Protein AF-A0A2V2YU74-F1 (afdb_monomer_lite)

Sequence (341 aa):
MMTEMLRVAALVAVVIGFPLLYLRMFQVNIPSMVRRFKTAANENENESEASYGIRFPKILRAFLSGNNRVIRPIIRLEKARDYLEDFDPFYKGFAYEGAGMGFGVKASLWPNKSKRFERYIRALDPNYLYQYYVGLGWWLHTRYGYRDARYNSWLRTLDPRYASIVFDGIGFKAALFDYPDNPHAYLRFAHFPLSYRRVCLQGYGRGLWFSNYFSLSDAITAVEQLPVAYRRDAYSGLGLAVAYSYFDRLPFAFEALDQVPAFDQTAFYQGMAFGWEARQLQNASYWEEMLGRFPEEAASRARRAVELVHEAEKRIAKQTDHDRPYYVRWMDEMRYLLNHQ

InterPro domains:
  IPR012964 Protein of unknown function DUF1702 [PF08012] (54-335)

Radius of gyration: 20.42 Å; chains: 1; bounding box: 63×41×62 Å

Structure (mmCIF, N/CA/C/O backbone):
data_AF-A0A2V2YU74-F1
#
_entry.id   AF-A0A2V2YU74-F1
#
loop_
_atom_site.group_PDB
_atom_site.id
_atom_site.type_symbol
_atom_site.label_atom_id
_atom_site.label_alt_id
_atom_site.label_comp_id
_atom_site.label_asym_id
_atom_site.label_entity_id
_atom_site.label_seq_id
_atom_site.pdbx_PDB_ins_code
_atom_site.Cartn_x
_atom_site.Cartn_y
_atom_site.Cartn_z
_atom_site.occupancy
_atom_site.B_iso_or_equiv
_atom_site.auth_seq_id
_atom_site.auth_comp_id
_atom_site.auth_asym_id
_atom_site.auth_atom_id
_atom_site.pdbx_PDB_model_num
ATOM 1 N N . MET A 1 1 ? 39.077 -4.006 -39.109 1.00 62.38 1 MET A N 1
ATOM 2 C CA . MET A 1 1 ? 38.517 -5.310 -38.687 1.00 62.38 1 MET A CA 1
ATOM 3 C C . MET A 1 1 ? 38.596 -5.535 -37.171 1.00 62.38 1 MET A C 1
ATOM 5 O O . MET A 1 1 ? 37.548 -5.558 -36.543 1.00 62.38 1 MET A O 1
ATOM 9 N N . MET A 1 2 ? 39.780 -5.606 -36.539 1.00 63.03 2 MET A N 1
ATOM 10 C CA . MET A 1 2 ? 39.901 -5.842 -35.079 1.00 63.03 2 MET A CA 1
ATOM 11 C C . MET A 1 2 ? 39.234 -4.750 -34.215 1.00 63.03 2 MET A C 1
ATOM 13 O O . MET A 1 2 ? 38.496 -5.053 -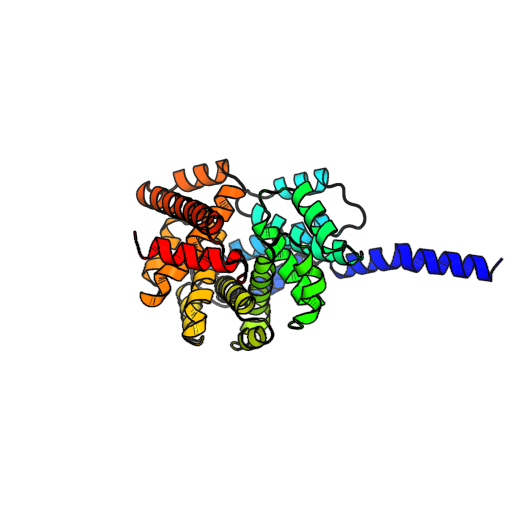33.282 1.00 63.03 2 MET A O 1
ATOM 17 N N . THR A 1 3 ? 39.400 -3.476 -34.580 1.00 72.25 3 THR A N 1
ATOM 18 C CA . THR A 1 3 ? 38.771 -2.323 -33.903 1.00 72.25 3 THR A CA 1
ATOM 19 C C . THR A 1 3 ? 37.246 -2.306 -34.037 1.00 72.25 3 THR A C 1
ATOM 21 O O . THR A 1 3 ? 36.541 -1.785 -33.178 1.00 72.25 3 THR A O 1
ATOM 24 N N . GLU A 1 4 ? 36.724 -2.886 -35.113 1.00 69.62 4 GLU A N 1
ATOM 25 C CA . GLU A 1 4 ? 35.294 -2.933 -35.416 1.00 69.62 4 GLU A CA 1
ATOM 26 C C . GLU A 1 4 ? 34.624 -4.098 -34.682 1.00 69.62 4 GLU A C 1
ATOM 28 O O . GLU A 1 4 ? 33.607 -3.900 -34.025 1.00 69.62 4 GLU A O 1
ATOM 33 N N . MET A 1 5 ? 35.276 -5.267 -34.644 1.00 67.69 5 MET A N 1
ATOM 34 C CA . MET A 1 5 ? 34.899 -6.374 -33.759 1.00 67.69 5 MET A CA 1
ATOM 35 C C . MET A 1 5 ? 34.896 -5.963 -32.284 1.00 67.69 5 MET A C 1
ATOM 37 O O . MET A 1 5 ? 33.963 -6.304 -31.566 1.00 67.69 5 MET A O 1
ATOM 41 N N . LEU A 1 6 ? 35.896 -5.198 -31.830 1.00 70.00 6 LEU A N 1
ATOM 42 C CA . LEU A 1 6 ? 35.948 -4.682 -30.457 1.00 70.00 6 LEU A CA 1
ATOM 43 C C . LEU A 1 6 ? 34.795 -3.715 -30.157 1.00 70.00 6 LEU A C 1
ATOM 45 O O . LEU A 1 6 ? 34.200 -3.789 -29.084 1.00 70.00 6 LEU A O 1
ATOM 49 N N . ARG A 1 7 ? 34.428 -2.844 -31.108 1.00 68.06 7 ARG A N 1
ATOM 50 C CA . ARG A 1 7 ? 33.267 -1.946 -30.975 1.00 68.06 7 ARG A CA 1
ATOM 51 C C . ARG A 1 7 ? 31.948 -2.713 -30.943 1.00 68.06 7 ARG A C 1
ATOM 53 O O . ARG A 1 7 ? 31.101 -2.403 -30.111 1.00 68.06 7 ARG A O 1
ATOM 60 N N . VAL A 1 8 ? 31.783 -3.724 -31.795 1.00 71.19 8 VAL A N 1
ATOM 61 C CA . VAL A 1 8 ? 30.590 -4.585 -31.809 1.00 71.19 8 VAL A CA 1
ATOM 62 C C . VAL A 1 8 ? 30.499 -5.405 -30.521 1.00 71.19 8 VAL A C 1
ATOM 64 O O . VAL A 1 8 ? 29.438 -5.446 -29.907 1.00 71.19 8 VAL A O 1
ATOM 67 N N . ALA A 1 9 ? 31.602 -5.988 -30.050 1.00 63.94 9 ALA A N 1
ATOM 68 C CA . ALA A 1 9 ? 31.647 -6.725 -28.788 1.00 63.94 9 ALA A CA 1
ATOM 69 C C . ALA A 1 9 ? 31.339 -5.823 -27.581 1.00 63.94 9 ALA A C 1
ATOM 71 O O . ALA A 1 9 ? 30.558 -6.209 -26.711 1.00 63.94 9 ALA A O 1
ATOM 72 N N . ALA A 1 10 ? 31.880 -4.600 -27.551 1.00 66.00 10 ALA A N 1
ATOM 73 C CA . ALA A 1 10 ? 31.562 -3.608 -26.525 1.00 66.00 10 ALA A CA 1
ATOM 74 C C . ALA A 1 10 ? 30.084 -3.189 -26.574 1.00 66.00 10 ALA A C 1
ATOM 76 O O . ALA A 1 10 ? 29.425 -3.121 -25.537 1.00 66.00 10 ALA A O 1
ATOM 77 N N . LEU A 1 11 ? 29.531 -2.976 -27.772 1.00 72.81 11 LEU A N 1
ATOM 78 C CA . LEU A 1 11 ? 28.118 -2.652 -27.956 1.00 72.81 11 LEU A CA 1
ATOM 79 C C . LEU A 1 11 ? 27.215 -3.804 -27.494 1.00 72.81 11 LEU A C 1
ATOM 81 O O . LEU A 1 11 ? 26.251 -3.566 -26.776 1.00 72.81 11 LEU A O 1
ATOM 85 N N . VAL A 1 12 ? 27.546 -5.052 -27.828 1.00 68.50 12 VAL A N 1
ATOM 86 C CA . VAL A 1 12 ? 26.825 -6.249 -27.365 1.00 68.50 12 VAL A CA 1
ATOM 87 C C . VAL A 1 12 ? 26.910 -6.388 -25.843 1.00 68.50 12 VAL A C 1
ATOM 89 O O . VAL A 1 12 ? 25.892 -6.627 -25.192 1.00 68.50 12 VAL A O 1
ATOM 92 N N . ALA A 1 13 ? 28.083 -6.178 -25.244 1.00 66.81 13 ALA A N 1
ATOM 93 C CA . ALA A 1 13 ? 28.254 -6.213 -23.792 1.00 66.81 13 ALA A CA 1
ATOM 94 C C . ALA A 1 13 ? 27.416 -5.134 -23.080 1.00 66.81 13 ALA A C 1
ATOM 96 O O . ALA A 1 13 ? 26.828 -5.400 -22.033 1.00 66.81 13 ALA A O 1
ATOM 97 N N . VAL A 1 14 ? 27.290 -3.939 -23.662 1.00 72.81 14 VAL A N 1
ATOM 98 C CA . VAL A 1 14 ? 26.466 -2.852 -23.109 1.00 72.81 14 VAL A CA 1
ATOM 99 C C . VAL A 1 14 ? 24.970 -3.084 -23.350 1.00 72.81 14 VAL A C 1
ATOM 101 O O . VAL A 1 14 ? 24.166 -2.874 -22.449 1.00 72.81 14 VAL A O 1
ATOM 104 N N . VAL A 1 15 ? 24.567 -3.542 -24.534 1.00 75.81 15 VAL A N 1
ATOM 105 C CA . VAL A 1 15 ? 23.147 -3.705 -24.896 1.00 75.81 15 VAL A CA 1
ATOM 106 C C . VAL A 1 15 ? 22.542 -4.973 -24.291 1.00 75.81 15 VAL A C 1
ATOM 108 O O . VAL A 1 15 ? 21.364 -4.978 -23.943 1.00 75.81 15 VAL A O 1
ATOM 111 N N . ILE A 1 16 ? 23.329 -6.040 -24.133 1.00 76.00 16 ILE A N 1
ATOM 112 C CA . ILE A 1 16 ? 22.865 -7.335 -23.612 1.00 76.00 16 ILE A CA 1
ATOM 113 C C . ILE A 1 16 ? 23.425 -7.593 -22.210 1.00 76.00 16 ILE A C 1
ATOM 115 O O . ILE A 1 16 ? 22.665 -7.896 -21.291 1.00 76.00 16 ILE A O 1
ATOM 119 N N . GLY A 1 17 ? 24.735 -7.442 -22.015 1.00 76.50 17 GLY A N 1
ATOM 120 C CA . GLY A 1 17 ? 25.393 -7.757 -20.743 1.00 76.50 17 GLY A CA 1
ATOM 121 C C . GLY A 1 17 ? 24.935 -6.871 -19.580 1.00 76.50 17 GLY A C 1
ATOM 122 O O . GLY A 1 17 ? 24.597 -7.394 -18.516 1.00 76.50 17 GLY A O 1
ATOM 123 N N . PHE A 1 18 ? 24.848 -5.550 -19.778 1.00 85.31 18 PHE A N 1
ATOM 124 C CA . PHE A 1 18 ? 24.420 -4.627 -18.718 1.00 85.31 18 PHE A CA 1
ATOM 125 C C . PHE A 1 18 ? 22.982 -4.889 -18.237 1.00 85.31 18 PHE A C 1
ATOM 127 O O . PHE A 1 18 ? 22.808 -5.044 -17.027 1.00 85.31 18 PHE A O 1
ATOM 134 N N . PRO A 1 19 ? 21.951 -5.019 -19.101 1.00 85.81 19 PRO A N 1
ATOM 135 C CA . PRO A 1 19 ? 20.607 -5.369 -18.641 1.00 85.81 19 PRO A CA 1
ATOM 136 C C . PRO A 1 19 ? 20.542 -6.696 -17.881 1.00 85.81 19 PRO A C 1
ATOM 138 O O . PRO A 1 19 ? 19.842 -6.783 -16.874 1.00 85.81 19 PRO A O 1
ATOM 141 N N . LEU A 1 20 ? 21.278 -7.721 -18.323 1.00 84.94 20 LEU A N 1
ATOM 142 C CA . LEU A 1 20 ? 21.315 -9.017 -17.639 1.00 84.94 20 LEU A CA 1
ATOM 143 C C . LEU A 1 20 ? 21.916 -8.900 -16.235 1.00 84.94 20 LEU A C 1
ATOM 145 O O . LEU A 1 20 ? 21.326 -9.395 -15.272 1.00 84.94 20 LEU A O 1
ATOM 149 N N . LEU A 1 21 ? 23.056 -8.216 -16.113 1.00 84.06 21 LEU A N 1
ATOM 150 C CA . LEU A 1 21 ? 23.710 -7.978 -14.828 1.00 84.06 21 LEU A CA 1
ATOM 151 C C . LEU A 1 21 ? 22.820 -7.140 -13.904 1.00 84.06 21 LEU A C 1
ATOM 153 O O . LEU A 1 21 ? 22.609 -7.510 -12.752 1.00 84.06 21 LEU A O 1
ATOM 157 N N . TYR A 1 22 ? 22.242 -6.060 -14.432 1.00 86.38 22 TYR A N 1
ATOM 158 C CA . TYR A 1 22 ? 21.345 -5.171 -13.703 1.00 86.38 22 TYR A CA 1
ATOM 159 C C . TYR A 1 22 ? 20.150 -5.923 -13.111 1.00 86.38 22 TYR A C 1
ATOM 161 O O . TYR A 1 22 ? 19.871 -5.800 -11.923 1.00 86.38 22 TYR A O 1
ATOM 169 N N . LEU A 1 23 ? 19.469 -6.755 -13.905 1.00 89.62 23 LEU A N 1
ATOM 170 C CA . LEU A 1 23 ? 18.333 -7.545 -13.425 1.00 89.62 23 LEU A CA 1
ATOM 171 C C . LEU A 1 23 ? 18.756 -8.589 -12.383 1.00 89.62 23 LEU A C 1
ATOM 173 O O . LEU A 1 23 ? 18.034 -8.810 -11.413 1.00 89.62 23 LEU A O 1
ATOM 177 N N . ARG A 1 24 ? 19.935 -9.203 -12.546 1.00 87.62 24 ARG A N 1
ATOM 178 C CA . ARG A 1 24 ? 20.478 -10.169 -11.581 1.00 87.62 24 ARG A CA 1
ATOM 179 C C . ARG A 1 24 ? 20.794 -9.525 -10.229 1.00 87.62 24 ARG A C 1
ATOM 181 O O . ARG A 1 24 ? 20.544 -10.153 -9.208 1.00 87.62 24 ARG A O 1
ATOM 188 N N . MET A 1 25 ? 21.286 -8.284 -10.205 1.00 87.44 25 MET A N 1
ATOM 189 C CA . MET A 1 25 ? 21.596 -7.561 -8.960 1.00 87.44 25 MET A CA 1
ATOM 190 C C . MET A 1 25 ? 20.374 -7.318 -8.064 1.00 87.44 25 MET A C 1
ATOM 192 O O . MET A 1 25 ? 20.531 -7.154 -6.858 1.00 87.44 25 MET A O 1
ATOM 196 N N . PHE A 1 26 ? 19.169 -7.298 -8.635 1.00 89.06 26 PHE A N 1
ATOM 197 C CA . PHE A 1 26 ? 17.917 -7.076 -7.903 1.00 89.06 26 PHE A CA 1
ATOM 198 C C . PHE A 1 26 ? 17.077 -8.355 -7.743 1.00 89.06 26 PHE A C 1
ATOM 200 O O . PHE A 1 26 ? 15.930 -8.300 -7.290 1.00 89.06 26 PHE A O 1
ATOM 207 N N . GLN A 1 27 ? 17.642 -9.520 -8.081 1.00 89.38 27 GLN A N 1
ATOM 208 C CA . GLN A 1 27 ? 17.107 -10.800 -7.624 1.00 89.38 27 GLN A CA 1
ATOM 209 C C . GLN A 1 27 ? 17.468 -11.001 -6.155 1.00 89.38 27 GLN A C 1
ATOM 211 O O . GLN A 1 27 ? 18.623 -10.868 -5.757 1.00 89.38 27 GLN A O 1
ATOM 216 N N . VAL A 1 28 ? 16.475 -11.353 -5.343 1.00 89.31 28 VAL A N 1
ATOM 217 C CA . VAL A 1 28 ? 16.651 -11.490 -3.896 1.00 89.31 28 VAL A CA 1
ATOM 218 C C . VAL A 1 28 ? 16.825 -12.957 -3.516 1.00 89.31 28 VAL A C 1
ATOM 220 O O . VAL A 1 28 ? 16.067 -13.820 -3.962 1.00 89.31 28 VAL A O 1
ATOM 223 N N . ASN A 1 29 ? 17.785 -13.250 -2.639 1.00 92.62 29 ASN A N 1
ATOM 224 C CA . ASN A 1 29 ? 17.883 -14.556 -1.991 1.00 92.62 29 ASN A CA 1
ATOM 225 C C . ASN A 1 29 ? 16.784 -14.680 -0.919 1.00 92.62 29 ASN A C 1
ATOM 227 O O . ASN A 1 29 ? 16.915 -14.161 0.191 1.00 92.62 29 ASN A O 1
ATOM 231 N N . ILE A 1 30 ? 15.682 -15.350 -1.271 1.00 93.06 30 ILE A N 1
ATOM 232 C CA . ILE A 1 30 ? 14.485 -15.443 -0.422 1.00 93.06 30 ILE A CA 1
ATOM 233 C C . ILE A 1 30 ? 14.776 -16.131 0.924 1.00 93.06 30 ILE A C 1
ATOM 235 O O . ILE A 1 30 ? 14.413 -15.553 1.949 1.00 93.06 30 ILE A O 1
ATOM 239 N N . PRO A 1 31 ? 15.439 -17.309 0.984 1.00 91.81 31 PRO A N 1
ATOM 240 C CA . PRO A 1 31 ? 15.737 -17.954 2.265 1.00 91.81 31 PRO A CA 1
ATOM 241 C C . PRO A 1 31 ? 16.551 -17.078 3.223 1.00 91.81 31 PRO A C 1
ATOM 243 O O . PRO A 1 31 ? 16.264 -17.060 4.418 1.00 91.81 31 PRO A O 1
ATOM 246 N N . SER A 1 32 ? 17.540 -16.343 2.705 1.00 89.69 32 SER A N 1
ATOM 247 C CA . SER A 1 32 ? 18.358 -15.425 3.505 1.00 89.69 32 SER A CA 1
ATOM 248 C C . SER A 1 32 ? 17.521 -14.275 4.070 1.00 89.69 32 SER A C 1
ATOM 250 O O . SER A 1 32 ? 17.551 -14.038 5.277 1.00 89.69 32 SER A O 1
ATOM 252 N N . MET A 1 33 ? 16.711 -13.620 3.230 1.00 88.12 33 MET A N 1
ATOM 253 C CA . MET A 1 33 ? 15.881 -12.494 3.666 1.00 88.12 33 MET A CA 1
ATOM 254 C C . MET A 1 33 ? 14.822 -12.921 4.689 1.00 88.12 33 MET A C 1
ATOM 256 O O . MET A 1 33 ? 14.640 -12.253 5.700 1.00 88.12 33 MET A O 1
ATOM 260 N N . VAL A 1 34 ? 14.163 -14.065 4.481 1.00 88.25 34 VAL A N 1
ATOM 261 C CA . VAL A 1 34 ? 13.171 -14.590 5.434 1.00 88.25 34 VAL A CA 1
ATOM 262 C C . VAL A 1 34 ? 13.807 -14.928 6.784 1.00 88.25 34 VAL A C 1
ATOM 264 O O . VAL A 1 34 ? 13.193 -14.691 7.821 1.00 88.25 34 VAL A O 1
ATOM 267 N N . ARG A 1 35 ? 15.037 -15.458 6.797 1.00 85.75 35 ARG A N 1
ATOM 268 C CA . ARG A 1 35 ? 15.741 -15.788 8.044 1.00 85.75 35 ARG A CA 1
ATOM 269 C C . ARG A 1 35 ? 15.997 -14.549 8.899 1.00 85.75 35 ARG A C 1
ATOM 271 O O . ARG A 1 35 ? 15.771 -14.617 10.099 1.00 85.75 35 ARG A O 1
ATOM 278 N N . ARG A 1 36 ? 16.381 -13.426 8.277 1.00 82.38 36 ARG A N 1
ATOM 279 C CA . ARG A 1 36 ? 16.620 -12.147 8.968 1.00 82.38 36 ARG A CA 1
ATOM 280 C C . ARG A 1 36 ? 15.425 -11.719 9.829 1.00 82.38 36 ARG A C 1
ATOM 282 O O . ARG A 1 36 ? 15.624 -11.298 10.957 1.00 82.38 36 ARG A O 1
ATOM 289 N N . PHE A 1 37 ? 14.205 -11.864 9.313 1.00 78.38 37 PHE A N 1
ATOM 290 C CA . PHE A 1 37 ? 12.988 -11.471 10.033 1.00 78.38 37 PHE A CA 1
ATOM 291 C C . PHE A 1 37 ? 12.459 -12.539 10.997 1.00 78.38 37 PHE A C 1
ATOM 293 O O . PHE A 1 37 ? 11.744 -12.204 11.931 1.00 78.38 37 PHE A O 1
ATOM 300 N N . LYS A 1 38 ? 12.816 -13.818 10.810 1.00 73.31 38 LYS A N 1
ATOM 301 C CA . LYS A 1 38 ? 12.495 -14.869 11.790 1.00 73.31 38 LYS A CA 1
ATOM 302 C C . LYS A 1 38 ? 13.305 -14.732 13.073 1.00 73.31 38 LYS A C 1
ATOM 304 O O . LYS A 1 38 ? 12.755 -14.933 14.143 1.00 73.31 38 LYS A O 1
ATOM 309 N N . THR A 1 39 ? 14.593 -14.407 12.965 1.00 60.69 39 THR A N 1
ATOM 310 C CA . THR A 1 39 ? 15.451 -14.224 14.144 1.00 60.69 39 THR A CA 1
ATOM 311 C C . THR A 1 39 ? 14.928 -13.101 15.038 1.00 60.69 39 THR A C 1
ATOM 313 O O . THR A 1 39 ? 14.851 -13.298 16.239 1.00 60.69 39 THR A O 1
ATOM 316 N N . ALA A 1 40 ? 14.466 -11.995 14.448 1.00 61.72 40 ALA A N 1
ATOM 317 C CA . ALA A 1 40 ? 13.900 -10.865 15.185 1.00 61.72 40 ALA A CA 1
ATOM 318 C C . ALA A 1 40 ? 12.584 -11.185 15.931 1.00 61.72 40 ALA A C 1
ATOM 320 O O . ALA A 1 40 ? 12.268 -10.522 16.906 1.00 61.72 40 ALA A O 1
ATOM 321 N N . ALA A 1 41 ? 11.820 -12.191 15.487 1.00 60.06 41 ALA A N 1
ATOM 322 C CA . ALA A 1 41 ? 10.524 -12.546 16.078 1.00 60.06 41 ALA A CA 1
ATOM 323 C C . ALA A 1 41 ? 10.608 -13.589 17.209 1.00 60.06 41 ALA A C 1
ATOM 325 O O . ALA A 1 41 ? 9.633 -13.785 17.919 1.00 60.06 41 ALA A O 1
ATOM 326 N N . ASN A 1 42 ? 11.734 -14.296 17.353 1.00 55.16 42 ASN A N 1
ATOM 327 C CA . ASN A 1 42 ? 11.881 -15.399 18.314 1.00 55.16 42 ASN A CA 1
ATOM 328 C C . ASN A 1 42 ? 12.343 -14.943 19.714 1.00 55.16 42 ASN A C 1
ATOM 330 O O . ASN A 1 42 ? 12.616 -15.792 20.558 1.00 55.16 42 ASN A O 1
ATOM 334 N N . GLU A 1 43 ? 12.491 -13.639 19.948 1.00 57.28 43 GLU A N 1
ATOM 335 C CA . GLU A 1 43 ? 13.032 -13.093 21.202 1.00 57.28 43 GLU A CA 1
ATOM 336 C C . GLU A 1 43 ? 11.950 -12.757 22.249 1.00 57.28 43 GLU A C 1
ATOM 338 O O . GLU A 1 43 ? 12.310 -12.421 23.371 1.00 57.28 43 GLU A O 1
ATOM 343 N N . ASN A 1 44 ? 10.655 -12.917 21.934 1.00 51.28 44 ASN A N 1
ATOM 344 C CA . ASN A 1 44 ? 9.525 -12.613 22.824 1.00 51.28 44 ASN A CA 1
ATOM 345 C C . ASN A 1 44 ? 8.356 -13.623 22.645 1.00 51.28 44 ASN A C 1
ATOM 347 O O . ASN A 1 44 ? 8.213 -14.240 21.587 1.00 51.28 44 ASN A O 1
ATOM 351 N N . GLU A 1 45 ? 7.557 -13.839 23.702 1.00 54.06 45 GLU A N 1
ATOM 352 C CA . GLU A 1 45 ? 6.607 -14.965 23.858 1.00 54.06 45 GLU A CA 1
ATOM 353 C C . GLU A 1 45 ? 5.104 -14.577 23.809 1.00 54.06 45 GLU A C 1
ATOM 355 O O . GLU A 1 45 ? 4.285 -15.207 24.480 1.00 54.06 45 GLU A O 1
ATOM 360 N N . ASN A 1 46 ? 4.682 -13.570 23.030 1.00 62.81 46 ASN A N 1
ATOM 361 C CA . ASN A 1 46 ? 3.251 -13.206 22.944 1.00 62.81 46 ASN A CA 1
ATOM 362 C C . ASN A 1 46 ? 2.506 -13.842 21.741 1.00 62.81 46 ASN A C 1
ATOM 364 O O . ASN A 1 46 ? 3.084 -14.166 20.703 1.00 62.81 46 ASN A O 1
ATOM 368 N N . GLU A 1 47 ? 1.176 -14.007 21.843 1.00 64.75 47 GLU A N 1
ATOM 369 C CA . GLU A 1 47 ? 0.338 -14.662 20.809 1.00 64.75 47 GLU A CA 1
ATOM 370 C C . GLU A 1 47 ? 0.349 -13.925 19.449 1.00 64.75 47 GLU A C 1
ATOM 372 O O . GLU A 1 47 ? 0.334 -14.552 18.382 1.00 64.75 47 GLU A O 1
ATOM 377 N N . SER A 1 48 ? 0.424 -12.589 19.464 1.00 63.00 48 SER A N 1
ATOM 378 C CA . SER A 1 48 ? 0.590 -11.768 18.254 1.00 63.00 48 SER A CA 1
ATOM 379 C C . SER A 1 48 ? 1.894 -12.094 17.521 1.00 63.00 48 SER A C 1
ATOM 381 O O . SER A 1 48 ? 1.888 -12.287 16.301 1.00 63.00 48 SER A O 1
ATOM 383 N N . GLU A 1 49 ? 2.989 -12.253 18.262 1.00 65.25 49 GLU A N 1
ATOM 384 C CA . GLU A 1 49 ? 4.312 -12.594 17.735 1.00 65.25 49 GLU A CA 1
ATOM 385 C C . GLU A 1 49 ? 4.350 -14.028 17.201 1.00 65.25 49 GLU A C 1
ATOM 387 O O . GLU A 1 49 ? 4.934 -14.278 16.143 1.00 65.25 49 GLU A O 1
ATOM 392 N N . ALA A 1 50 ? 3.632 -14.960 17.836 1.00 66.94 50 ALA A N 1
ATOM 393 C CA . ALA A 1 50 ? 3.449 -16.309 17.303 1.00 66.94 50 ALA A CA 1
ATOM 394 C C . ALA A 1 50 ? 2.738 -16.286 15.933 1.00 66.94 50 ALA A C 1
ATOM 396 O O . ALA A 1 50 ? 3.176 -16.942 14.978 1.00 66.94 50 ALA A O 1
ATOM 397 N N . SER A 1 51 ? 1.679 -15.478 15.789 1.00 80.94 51 SER A N 1
ATOM 398 C CA . SER A 1 51 ? 1.017 -15.258 14.494 1.00 80.94 51 SER A CA 1
ATOM 399 C C . SER A 1 51 ? 1.970 -14.624 13.475 1.00 80.94 51 SER A C 1
ATOM 401 O O . SER A 1 51 ? 2.048 -15.087 12.329 1.00 80.94 51 SER A O 1
ATOM 403 N N . TYR A 1 52 ? 2.756 -13.622 13.878 1.00 85.56 52 TYR A N 1
ATOM 404 C CA . TYR A 1 52 ? 3.759 -12.982 13.028 1.00 85.56 52 TYR A CA 1
ATOM 405 C C . TYR A 1 52 ? 4.830 -13.963 12.535 1.00 85.56 52 TYR A C 1
ATOM 407 O O . TYR A 1 52 ? 5.065 -14.056 11.325 1.00 85.56 52 TYR A O 1
ATOM 415 N N . GLY A 1 53 ? 5.429 -14.750 13.433 1.00 83.69 53 GLY A N 1
ATOM 416 C CA . GLY A 1 53 ? 6.498 -15.709 13.135 1.00 83.69 53 GLY A CA 1
ATOM 417 C C . GLY A 1 53 ? 6.093 -16.797 12.133 1.00 83.69 53 GLY A C 1
ATOM 418 O O . GLY A 1 53 ? 6.937 -17.337 11.408 1.00 83.69 53 GLY A O 1
ATOM 419 N N . ILE A 1 54 ? 4.793 -17.078 12.015 1.00 86.62 54 ILE A N 1
ATOM 420 C CA . ILE A 1 54 ? 4.227 -17.986 11.009 1.00 86.62 54 ILE A CA 1
ATOM 421 C C . ILE A 1 54 ? 3.855 -17.219 9.732 1.00 86.62 54 ILE A C 1
ATOM 423 O O . ILE A 1 54 ? 4.190 -17.642 8.618 1.00 86.62 54 ILE A O 1
ATOM 427 N N . ARG A 1 55 ? 3.131 -16.105 9.874 1.00 91.44 55 ARG A N 1
ATOM 428 C CA . ARG A 1 55 ? 2.452 -15.416 8.771 1.00 91.44 55 ARG A CA 1
ATOM 429 C C . ARG A 1 55 ? 3.381 -14.502 7.984 1.00 91.44 55 ARG A C 1
ATOM 431 O O . ARG A 1 55 ? 3.377 -14.560 6.752 1.00 91.44 55 ARG A O 1
ATOM 438 N N . PHE A 1 56 ? 4.196 -13.690 8.651 1.00 92.75 56 PHE A N 1
ATOM 439 C CA . PHE A 1 56 ? 5.060 -12.732 7.968 1.00 92.75 56 PHE A CA 1
ATOM 440 C C . PHE A 1 56 ? 6.095 -13.400 7.045 1.00 92.75 56 PHE A C 1
ATOM 442 O O . PHE A 1 56 ? 6.228 -12.963 5.900 1.00 92.75 56 PHE A O 1
ATOM 449 N N . PRO A 1 57 ? 6.744 -14.524 7.414 1.00 93.31 57 PRO A N 1
ATOM 450 C CA . PRO A 1 57 ? 7.598 -15.268 6.487 1.00 93.31 57 PRO A CA 1
ATOM 451 C C . PRO A 1 57 ? 6.903 -15.722 5.198 1.00 93.31 57 PRO A C 1
ATOM 453 O O . PRO A 1 57 ? 7.546 -15.761 4.146 1.00 93.31 57 PRO A O 1
ATOM 456 N N . LYS A 1 58 ? 5.609 -16.068 5.256 1.00 95.75 58 LYS A N 1
ATOM 457 C CA . LYS A 1 58 ? 4.817 -16.444 4.073 1.00 95.75 58 LYS A CA 1
ATOM 458 C C . LYS A 1 58 ? 4.515 -15.223 3.204 1.00 95.75 58 LYS A C 1
ATOM 460 O O . LYS A 1 58 ? 4.738 -15.287 1.996 1.00 95.75 58 LYS A O 1
ATOM 465 N N . ILE A 1 59 ? 4.120 -14.105 3.820 1.00 96.62 59 ILE A N 1
ATOM 466 C CA . ILE A 1 59 ? 3.927 -12.808 3.146 1.00 96.62 59 ILE A CA 1
ATOM 467 C C . ILE A 1 59 ? 5.210 -12.384 2.420 1.00 96.62 59 ILE A C 1
ATOM 469 O O . ILE A 1 59 ? 5.202 -12.152 1.211 1.00 96.62 59 ILE A O 1
ATOM 473 N N . LEU A 1 60 ? 6.334 -12.353 3.139 1.00 95.81 60 LEU A N 1
ATOM 474 C CA . LEU A 1 60 ? 7.626 -11.940 2.600 1.00 95.81 60 LEU A CA 1
ATOM 475 C C . LEU A 1 60 ? 8.099 -12.878 1.482 1.00 95.81 60 LEU A C 1
ATOM 477 O O . LEU A 1 60 ? 8.615 -12.422 0.461 1.00 95.81 60 LEU A O 1
ATOM 481 N N . ARG A 1 61 ? 7.890 -14.193 1.629 1.00 97.19 61 ARG A N 1
ATOM 482 C CA . ARG A 1 61 ? 8.190 -15.165 0.570 1.00 97.19 61 ARG A CA 1
ATOM 483 C C . ARG A 1 61 ? 7.349 -14.913 -0.679 1.00 97.19 61 ARG A C 1
ATOM 485 O O . ARG A 1 61 ? 7.919 -14.959 -1.767 1.00 97.19 61 ARG A O 1
ATOM 492 N N . ALA A 1 62 ? 6.047 -14.661 -0.545 1.00 98.38 62 ALA A N 1
ATOM 493 C CA . ALA A 1 62 ? 5.165 -14.364 -1.672 1.00 98.38 62 ALA A CA 1
ATOM 494 C C . ALA A 1 62 ? 5.638 -13.108 -2.416 1.00 98.38 62 ALA A C 1
ATOM 496 O O . ALA A 1 62 ? 5.941 -13.181 -3.609 1.00 98.38 62 ALA A O 1
ATOM 497 N N . PHE A 1 63 ? 5.851 -12.010 -1.687 1.00 98.38 63 PHE A N 1
ATOM 498 C CA . PHE A 1 63 ? 6.384 -10.758 -2.226 1.00 98.38 63 PHE A CA 1
ATOM 499 C C . PHE A 1 63 ? 7.704 -10.957 -2.987 1.00 98.38 63 PHE A C 1
ATOM 501 O O . PHE A 1 63 ? 7.814 -10.656 -4.177 1.00 98.38 63 PHE A O 1
ATOM 508 N N . LEU A 1 64 ? 8.719 -11.545 -2.352 1.00 97.75 64 LEU A N 1
ATOM 509 C CA . LEU A 1 64 ? 10.021 -11.719 -3.005 1.00 97.75 64 LEU A CA 1
ATOM 510 C C . LEU A 1 64 ? 9.966 -12.701 -4.186 1.00 97.75 64 LEU A C 1
ATOM 512 O O . LEU A 1 64 ? 10.715 -12.548 -5.155 1.00 97.75 64 LEU A O 1
ATOM 516 N N . SER A 1 65 ? 9.066 -13.687 -4.134 1.00 98.25 65 SER A N 1
ATOM 517 C CA . SER A 1 65 ? 8.835 -14.623 -5.237 1.00 98.25 65 SER A CA 1
ATOM 518 C C . SER A 1 65 ? 8.268 -13.919 -6.462 1.00 98.25 65 SER A C 1
ATOM 520 O O . SER A 1 65 ? 8.770 -14.139 -7.565 1.00 98.25 65 SER A O 1
ATOM 522 N N . GLY A 1 66 ? 7.282 -13.038 -6.277 1.00 98.38 66 GLY A N 1
ATOM 523 C CA . GLY A 1 66 ? 6.723 -12.246 -7.368 1.00 98.38 66 GLY A CA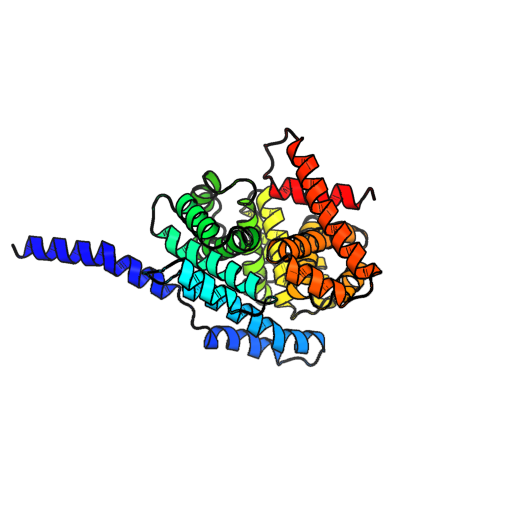 1
ATOM 524 C C . GLY A 1 66 ? 7.756 -11.337 -8.023 1.00 98.38 66 GLY A C 1
ATOM 525 O O . GLY A 1 66 ? 7.904 -11.359 -9.248 1.00 98.38 66 GLY A O 1
ATOM 526 N N . ASN A 1 67 ? 8.573 -10.645 -7.220 1.00 98.12 67 ASN A N 1
ATOM 527 C CA . ASN A 1 67 ? 9.700 -9.850 -7.723 1.00 98.12 67 ASN A CA 1
ATOM 528 C C . ASN A 1 67 ? 10.652 -10.693 -8.582 1.00 98.12 67 ASN A C 1
ATOM 530 O O . ASN A 1 67 ? 10.914 -10.380 -9.747 1.00 98.12 67 ASN A O 1
ATOM 534 N N . ASN A 1 68 ? 11.140 -11.802 -8.022 1.00 97.31 68 ASN A N 1
ATOM 535 C CA . ASN A 1 68 ? 12.102 -12.669 -8.696 1.00 97.31 68 ASN A CA 1
ATOM 536 C C . ASN A 1 68 ? 11.525 -13.317 -9.961 1.00 97.31 68 ASN A C 1
ATOM 538 O O . ASN A 1 68 ? 12.272 -13.609 -10.903 1.00 97.31 68 ASN A O 1
ATOM 542 N N . ARG A 1 69 ? 10.208 -13.554 -10.006 1.00 97.31 69 ARG A N 1
ATOM 543 C CA . ARG A 1 69 ? 9.542 -14.157 -11.161 1.00 97.31 69 ARG A CA 1
ATOM 544 C C . ARG A 1 69 ? 9.578 -13.241 -12.377 1.00 97.31 69 ARG A C 1
ATOM 546 O O . ARG A 1 69 ? 9.888 -13.722 -13.473 1.00 97.31 69 ARG A O 1
ATOM 553 N N . VAL A 1 70 ? 9.266 -11.959 -12.185 1.00 97.06 70 VAL A N 1
ATOM 554 C CA . VAL A 1 70 ? 9.077 -10.997 -13.283 1.00 97.06 70 VAL A CA 1
ATOM 555 C C . VAL A 1 70 ? 10.345 -10.232 -13.658 1.00 97.06 70 VAL A C 1
ATOM 557 O O . VAL A 1 70 ? 10.459 -9.745 -14.784 1.00 97.06 70 VAL A O 1
ATOM 560 N N . ILE A 1 71 ? 11.337 -10.174 -12.764 1.00 94.31 71 ILE A N 1
ATOM 561 C CA . ILE A 1 71 ? 12.621 -9.519 -13.047 1.00 94.31 71 ILE A CA 1
ATOM 562 C C . ILE A 1 71 ? 13.498 -10.310 -14.028 1.00 94.31 71 ILE A C 1
ATOM 564 O O . ILE A 1 71 ? 14.494 -9.798 -14.535 1.00 94.31 71 ILE A O 1
ATOM 568 N N . ARG A 1 72 ? 13.138 -11.562 -14.342 1.00 91.88 72 ARG A N 1
ATOM 569 C CA . ARG A 1 72 ? 13.887 -12.388 -15.297 1.00 91.88 72 ARG A CA 1
ATOM 570 C C . ARG A 1 72 ? 14.069 -11.647 -16.639 1.00 91.88 72 ARG A C 1
ATOM 572 O O . ARG A 1 72 ? 13.163 -10.925 -17.077 1.00 91.88 72 ARG A O 1
ATOM 579 N N . PRO A 1 73 ? 15.219 -11.808 -17.322 1.00 88.06 73 PRO A N 1
ATOM 580 C CA . PRO A 1 73 ? 15.483 -11.122 -18.589 1.00 88.06 73 PRO A CA 1
ATOM 581 C C . PRO A 1 73 ? 14.399 -11.372 -19.634 1.00 88.06 73 PRO A C 1
ATOM 583 O O . PRO A 1 73 ? 13.818 -10.427 -20.174 1.00 88.06 73 PRO A O 1
ATOM 586 N N . ILE A 1 74 ? 14.061 -12.646 -19.818 1.00 88.38 74 ILE A N 1
ATOM 587 C CA . ILE A 1 74 ? 12.989 -13.113 -20.685 1.00 88.38 74 ILE A CA 1
ATOM 588 C C . ILE A 1 74 ? 11.836 -13.564 -19.792 1.00 88.38 74 ILE A C 1
ATOM 590 O O . ILE A 1 74 ? 12.013 -14.397 -18.900 1.00 88.38 74 ILE A O 1
ATOM 594 N N . ILE A 1 75 ? 10.655 -13.007 -20.041 1.00 92.12 75 ILE A N 1
ATOM 595 C CA . ILE A 1 75 ? 9.415 -13.375 -19.361 1.00 92.12 75 ILE A CA 1
ATOM 596 C C . ILE A 1 75 ? 8.328 -13.621 -20.398 1.00 92.12 75 ILE A C 1
ATOM 598 O O . ILE A 1 75 ? 8.250 -12.918 -21.401 1.00 92.12 75 ILE A O 1
ATOM 602 N N . ARG A 1 76 ? 7.492 -14.620 -20.127 1.00 94.94 76 ARG A N 1
ATOM 603 C CA . ARG A 1 76 ? 6.180 -14.790 -20.754 1.00 94.94 76 ARG A CA 1
ATOM 604 C C . ARG A 1 76 ? 5.166 -14.449 -19.675 1.00 94.94 76 ARG A C 1
ATOM 606 O O . ARG A 1 76 ? 5.278 -15.017 -18.584 1.00 94.94 76 ARG A O 1
ATOM 613 N N . LEU A 1 77 ? 4.302 -13.470 -19.928 1.00 95.38 77 LEU A N 1
ATOM 614 C CA . LEU A 1 77 ? 3.423 -12.916 -18.895 1.00 95.38 77 LEU A CA 1
ATOM 615 C C . LEU A 1 77 ? 2.386 -13.940 -18.442 1.00 95.38 77 LEU A C 1
ATOM 617 O O . LEU A 1 77 ? 2.104 -14.003 -17.257 1.00 95.38 77 LEU A O 1
ATOM 621 N N . GLU A 1 78 ? 1.942 -14.811 -19.341 1.00 96.00 78 GLU A N 1
ATOM 622 C CA . GLU A 1 78 ? 1.023 -15.917 -19.065 1.00 96.00 78 GLU A CA 1
ATOM 623 C C . GLU A 1 78 ? 1.653 -16.865 -18.039 1.00 96.00 78 GLU A C 1
ATOM 625 O O . GLU A 1 78 ? 1.150 -17.019 -16.938 1.00 96.00 78 GLU A O 1
ATOM 630 N N . LYS A 1 79 ? 2.875 -17.349 -18.306 1.00 97.06 79 LYS A N 1
ATOM 631 C CA . LYS A 1 79 ? 3.606 -18.198 -17.347 1.00 97.06 79 LYS A CA 1
ATOM 632 C C . LYS A 1 79 ? 3.950 -17.482 -16.039 1.00 97.06 79 LYS A C 1
ATOM 634 O O . LYS A 1 79 ? 4.316 -18.134 -15.058 1.00 97.06 79 LYS A O 1
ATOM 639 N N . ALA A 1 80 ? 4.054 -16.153 -16.059 1.00 97.50 80 ALA A N 1
ATOM 640 C CA . ALA A 1 80 ? 4.271 -15.377 -14.844 1.00 97.50 80 ALA A CA 1
ATOM 641 C C . ALA A 1 80 ? 2.978 -15.311 -14.030 1.00 97.50 80 ALA A C 1
ATOM 643 O O . ALA A 1 80 ? 3.057 -15.524 -12.829 1.00 97.50 80 ALA A O 1
ATOM 644 N N . ARG A 1 81 ? 1.832 -15.103 -14.689 1.00 97.69 81 ARG A N 1
ATOM 645 C CA . ARG A 1 81 ? 0.500 -15.168 -14.092 1.00 97.69 81 ARG A CA 1
ATOM 646 C C . ARG A 1 81 ? 0.244 -16.544 -13.490 1.00 97.69 81 ARG A C 1
ATOM 648 O O . ARG A 1 81 ? 0.020 -16.593 -12.295 1.00 97.69 81 ARG A O 1
ATOM 655 N N . ASP A 1 82 ? 0.418 -17.632 -14.244 1.00 97.62 82 ASP A N 1
ATOM 656 C CA . ASP A 1 82 ? 0.213 -19.006 -13.744 1.00 97.62 82 ASP A CA 1
ATOM 657 C C . ASP A 1 82 ? 0.976 -19.245 -12.428 1.00 97.62 82 ASP A C 1
ATOM 659 O O . ASP A 1 82 ? 0.416 -19.674 -11.429 1.00 97.62 82 ASP A O 1
ATOM 663 N N . TYR A 1 83 ? 2.249 -18.836 -12.388 1.00 98.00 83 TYR A N 1
ATOM 664 C CA . TYR A 1 83 ? 3.080 -18.940 -11.186 1.00 98.00 83 TYR A CA 1
ATOM 665 C C . TYR A 1 83 ? 2.563 -18.114 -9.997 1.00 98.00 83 TYR A C 1
ATOM 667 O O . TYR A 1 83 ? 2.764 -18.499 -8.849 1.00 98.00 83 TYR A O 1
ATOM 675 N N . LEU A 1 84 ? 1.992 -16.933 -10.245 1.00 97.81 84 LEU A N 1
ATOM 676 C CA . LEU A 1 84 ? 1.429 -16.084 -9.191 1.00 97.81 84 LEU A CA 1
ATOM 677 C C . LEU A 1 84 ? 0.060 -16.599 -8.733 1.00 97.81 84 LEU A C 1
ATOM 679 O O . LEU A 1 84 ? -0.271 -16.472 -7.556 1.00 97.81 84 LEU A O 1
ATOM 683 N N . GLU A 1 85 ? -0.702 -17.218 -9.633 1.00 96.50 85 GLU A N 1
ATOM 684 C CA . GLU A 1 85 ? -2.003 -17.810 -9.335 1.00 96.50 85 GLU A CA 1
ATOM 685 C C . GLU A 1 85 ? -1.907 -19.065 -8.462 1.00 96.50 85 GLU A C 1
ATOM 687 O O . GLU A 1 85 ? -2.827 -19.304 -7.680 1.00 96.50 85 GLU A O 1
ATOM 692 N N . ASP A 1 86 ? -0.777 -19.781 -8.515 1.00 97.25 86 ASP A N 1
ATOM 693 C CA . ASP A 1 86 ? -0.466 -20.941 -7.663 1.00 97.25 86 ASP A CA 1
ATOM 694 C C . ASP A 1 86 ? -0.288 -20.590 -6.171 1.00 97.25 86 ASP A C 1
ATOM 696 O O . ASP A 1 86 ? -0.226 -21.478 -5.316 1.00 97.25 86 ASP A O 1
ATOM 700 N N . PHE A 1 87 ? -0.176 -19.304 -5.821 1.00 98.00 87 PHE A N 1
ATOM 701 C CA . PHE A 1 87 ? -0.165 -18.895 -4.420 1.00 98.00 87 PHE A CA 1
ATOM 702 C C . PHE A 1 87 ? -1.559 -19.028 -3.810 1.00 98.00 87 PHE A C 1
ATOM 704 O O . PHE A 1 87 ? -2.565 -18.681 -4.430 1.00 98.00 87 PHE A O 1
ATOM 711 N N . ASP A 1 88 ? -1.591 -19.432 -2.538 1.00 97.19 88 ASP A N 1
ATOM 712 C CA . ASP A 1 88 ? -2.781 -19.344 -1.692 1.00 97.19 88 ASP A CA 1
ATOM 713 C C . ASP A 1 88 ? -3.468 -17.970 -1.876 1.00 97.19 88 ASP A C 1
ATOM 715 O O . ASP A 1 88 ? -2.767 -16.942 -1.843 1.00 97.19 88 ASP A O 1
ATOM 719 N N . PRO A 1 89 ? -4.803 -17.924 -2.075 1.00 96.81 89 PRO A N 1
ATOM 720 C CA . PRO A 1 89 ? -5.537 -16.682 -2.320 1.00 96.81 89 PRO A CA 1
ATOM 721 C C . PRO A 1 89 ? -5.232 -15.574 -1.306 1.00 96.81 89 PRO A C 1
ATOM 723 O O . PRO A 1 89 ? -5.152 -14.398 -1.670 1.00 96.81 89 PRO A O 1
ATOM 726 N N . PHE A 1 90 ? -4.962 -15.934 -0.050 1.00 97.19 90 PHE A N 1
ATOM 727 C CA . PHE A 1 90 ? -4.584 -14.993 0.991 1.00 97.19 90 PHE A CA 1
ATOM 728 C C . PHE A 1 90 ? -3.249 -14.292 0.708 1.00 97.19 90 PHE A C 1
ATOM 730 O O . PHE A 1 90 ? -3.122 -13.087 0.951 1.00 97.19 90 PHE A O 1
ATOM 737 N N . TYR A 1 91 ? -2.246 -15.021 0.206 1.00 98.12 91 TYR A N 1
ATOM 738 C CA . TYR A 1 91 ? -0.893 -14.499 -0.028 1.00 98.12 91 TYR A CA 1
ATOM 739 C C . TYR A 1 91 ? -0.679 -13.943 -1.442 1.00 98.12 91 TYR A C 1
ATOM 741 O O . TYR A 1 91 ? 0.284 -13.207 -1.673 1.00 98.12 91 TYR A O 1
ATOM 749 N N . LYS A 1 92 ? -1.581 -14.256 -2.373 1.00 97.62 92 LYS A N 1
ATOM 750 C CA . LYS A 1 92 ? -1.506 -13.890 -3.792 1.00 97.62 92 LYS A CA 1
ATOM 751 C C . LYS A 1 92 ? -1.291 -12.394 -4.029 1.00 97.62 92 LYS A C 1
ATOM 753 O O . LYS A 1 92 ? -0.360 -12.012 -4.735 1.00 97.62 92 LYS A O 1
ATOM 758 N N . GLY A 1 93 ? -2.058 -11.533 -3.357 1.00 98.31 93 GLY A N 1
ATOM 759 C CA . GLY A 1 93 ? -1.904 -10.080 -3.486 1.00 98.31 93 GLY A CA 1
ATOM 760 C C . GLY A 1 93 ? -0.503 -9.569 -3.112 1.00 98.31 93 GLY A C 1
ATOM 761 O O . GLY A 1 93 ? 0.020 -8.669 -3.765 1.00 98.31 93 GLY A O 1
ATOM 762 N N . PHE A 1 94 ? 0.171 -10.187 -2.134 1.00 98.56 94 PHE A N 1
ATOM 763 C CA . PHE A 1 94 ? 1.558 -9.838 -1.798 1.00 98.56 94 PHE A CA 1
ATOM 764 C C . PHE A 1 94 ? 2.544 -10.269 -2.890 1.00 98.56 94 PHE A C 1
ATOM 766 O O . PHE A 1 94 ? 3.506 -9.553 -3.162 1.00 98.56 94 PHE A O 1
ATOM 773 N N . ALA A 1 95 ? 2.308 -11.408 -3.551 1.00 98.75 95 ALA A N 1
ATOM 774 C CA . ALA A 1 95 ? 3.118 -11.827 -4.694 1.00 98.75 95 ALA A CA 1
ATOM 775 C C . ALA A 1 95 ? 2.998 -10.835 -5.860 1.00 98.75 95 ALA A C 1
ATOM 777 O O . ALA A 1 95 ? 4.007 -10.447 -6.453 1.00 98.75 95 ALA A O 1
ATOM 778 N N . TYR A 1 96 ? 1.790 -10.344 -6.130 1.00 98.81 96 TYR A N 1
ATOM 779 C CA . TYR A 1 96 ? 1.569 -9.291 -7.117 1.00 98.81 96 TYR A CA 1
ATOM 780 C C . TYR A 1 96 ? 2.197 -7.945 -6.719 1.00 98.81 96 TYR A C 1
ATOM 782 O O . TYR A 1 96 ? 2.791 -7.278 -7.568 1.00 98.81 96 TYR A O 1
ATOM 790 N N . GLU A 1 97 ? 2.198 -7.583 -5.432 1.00 98.81 97 GLU A N 1
ATOM 791 C CA . GLU A 1 97 ? 2.936 -6.409 -4.932 1.00 98.81 97 GLU A CA 1
ATOM 792 C C . GLU A 1 97 ? 4.432 -6.515 -5.266 1.00 98.81 97 GLU A C 1
ATOM 794 O O . GLU A 1 97 ? 5.033 -5.609 -5.851 1.00 98.81 97 GLU A O 1
ATOM 799 N N . GLY A 1 98 ? 5.025 -7.681 -5.012 1.00 98.69 98 GLY A N 1
ATOM 800 C CA . GLY A 1 98 ? 6.405 -7.970 -5.387 1.00 98.69 98 GLY A CA 1
ATOM 801 C C . GLY A 1 98 ? 6.659 -7.932 -6.894 1.00 98.69 98 GLY A C 1
ATOM 802 O O . GLY A 1 98 ? 7.694 -7.431 -7.340 1.00 98.69 98 GLY A O 1
ATOM 803 N N . ALA A 1 99 ? 5.712 -8.411 -7.705 1.00 98.75 99 ALA A N 1
ATOM 804 C CA . ALA A 1 99 ? 5.788 -8.278 -9.158 1.00 98.75 99 ALA A CA 1
ATOM 805 C C . ALA A 1 99 ? 5.788 -6.800 -9.597 1.00 98.75 99 ALA A C 1
ATOM 807 O O . ALA A 1 99 ? 6.516 -6.436 -10.522 1.00 98.75 99 ALA A O 1
ATOM 808 N N . GLY A 1 100 ? 5.074 -5.921 -8.887 1.00 98.75 100 GLY A N 1
ATOM 809 C CA . GLY A 1 100 ? 5.146 -4.468 -9.078 1.00 98.75 100 GLY A CA 1
ATOM 810 C C . GLY A 1 100 ? 6.563 -3.926 -8.895 1.00 98.75 100 GLY A C 1
ATOM 811 O O . GLY A 1 100 ? 7.077 -3.210 -9.759 1.00 98.75 100 GLY A O 1
ATOM 812 N N . MET A 1 101 ? 7.245 -4.350 -7.827 1.00 98.69 101 MET A N 1
ATOM 813 C CA . MET A 1 101 ? 8.650 -3.999 -7.591 1.00 98.69 101 MET A CA 1
ATOM 814 C C . MET A 1 101 ? 9.553 -4.486 -8.734 1.00 98.69 101 MET A C 1
ATOM 816 O O . MET A 1 101 ? 10.306 -3.696 -9.313 1.00 98.69 101 MET A O 1
ATOM 820 N N . GLY A 1 102 ? 9.431 -5.758 -9.122 1.00 98.38 102 GLY A N 1
ATOM 821 C CA . GLY A 1 102 ? 10.248 -6.354 -10.182 1.00 98.38 102 GLY A CA 1
ATOM 822 C C . GLY A 1 102 ? 10.018 -5.715 -11.557 1.00 98.38 102 GLY A C 1
ATOM 823 O O . GLY A 1 102 ? 10.972 -5.470 -12.305 1.00 98.38 102 GLY A O 1
ATOM 824 N N . PHE A 1 103 ? 8.772 -5.368 -11.892 1.00 98.62 103 PHE A N 1
ATOM 825 C CA . PHE A 1 103 ? 8.468 -4.604 -13.100 1.00 98.62 103 PHE A CA 1
ATOM 826 C C . PHE A 1 103 ? 8.994 -3.176 -13.037 1.00 98.62 103 PHE A C 1
ATOM 828 O O . PHE A 1 103 ? 9.439 -2.676 -14.069 1.00 98.62 103 PHE A O 1
ATOM 835 N N . GLY A 1 104 ? 9.019 -2.537 -11.865 1.00 98.25 104 GLY A N 1
ATOM 836 C CA . GLY A 1 104 ? 9.690 -1.253 -11.666 1.00 98.25 104 GLY A CA 1
ATOM 837 C C . GLY A 1 104 ? 11.173 -1.318 -12.049 1.00 98.25 104 GLY A C 1
ATOM 838 O O . GLY A 1 104 ? 11.652 -0.489 -12.837 1.00 98.25 104 GLY A O 1
ATOM 839 N N . VAL A 1 105 ? 11.883 -2.354 -11.583 1.00 97.88 105 VAL A N 1
ATOM 840 C CA . VAL A 1 105 ? 13.283 -2.610 -11.965 1.00 97.88 105 VAL A CA 1
ATOM 841 C C . VAL A 1 105 ? 13.392 -2.802 -13.479 1.00 97.88 105 VAL A C 1
ATOM 843 O O . VAL A 1 105 ? 14.139 -2.091 -14.152 1.00 97.88 105 VAL A O 1
ATOM 846 N N . LYS A 1 106 ? 12.594 -3.711 -14.051 1.00 96.12 106 LYS A N 1
ATOM 847 C CA . LYS A 1 106 ? 12.642 -4.041 -15.485 1.00 96.12 106 LYS A CA 1
ATOM 848 C C . LYS A 1 106 ? 12.315 -2.846 -16.380 1.00 96.12 106 LYS A C 1
ATOM 850 O O . LYS A 1 106 ? 12.944 -2.650 -17.419 1.00 96.12 106 LYS A O 1
ATOM 855 N N . ALA A 1 107 ? 11.333 -2.040 -15.999 1.00 97.25 107 ALA A N 1
ATOM 856 C CA . ALA A 1 107 ? 10.926 -0.855 -16.736 1.00 97.25 107 ALA A CA 1
ATOM 857 C C . ALA A 1 107 ? 11.995 0.246 -16.702 1.00 97.25 107 ALA A C 1
ATOM 859 O O . ALA A 1 107 ? 12.130 0.979 -17.678 1.00 97.25 107 ALA A O 1
ATOM 860 N N . SER A 1 108 ? 12.803 0.318 -15.638 1.00 96.31 108 SER A N 1
ATOM 861 C CA . SER A 1 108 ? 13.869 1.320 -15.474 1.00 96.31 108 SER A CA 1
ATOM 862 C C . SER A 1 108 ? 15.005 1.210 -16.492 1.00 96.31 108 SER A C 1
ATOM 864 O O . SER A 1 108 ? 15.758 2.168 -16.652 1.00 96.31 108 SER A O 1
ATOM 866 N N . LEU A 1 109 ? 15.105 0.085 -17.205 1.00 94.56 109 LEU A N 1
ATOM 867 C CA . LEU A 1 109 ? 16.037 -0.106 -18.322 1.00 94.56 109 LEU A CA 1
ATOM 868 C C . LEU A 1 109 ? 15.675 0.718 -19.566 1.00 94.56 109 LEU A C 1
ATOM 870 O O . LEU A 1 109 ? 16.414 0.712 -20.546 1.00 94.56 109 LEU A O 1
ATOM 874 N N . TRP A 1 110 ? 14.532 1.405 -19.555 1.00 94.25 110 TRP A N 1
ATOM 875 C CA . TRP A 1 110 ? 13.963 2.017 -20.742 1.00 94.25 110 TRP A CA 1
ATOM 876 C C . TRP A 1 110 ? 13.574 3.488 -20.530 1.00 94.25 110 TRP A C 1
ATOM 878 O O . TRP A 1 110 ? 13.066 3.833 -19.463 1.00 94.25 110 TRP A O 1
ATOM 888 N N . PRO A 1 111 ? 13.700 4.360 -21.551 1.00 92.62 111 PRO A N 1
ATOM 889 C CA . PRO A 1 111 ? 13.324 5.774 -21.427 1.00 92.62 111 PRO A CA 1
ATOM 890 C C . PRO A 1 111 ? 11.847 6.000 -21.061 1.00 92.62 111 PRO A C 1
ATOM 892 O O . PRO A 1 111 ? 11.528 6.834 -20.221 1.00 92.62 111 PRO A O 1
ATOM 895 N N . ASN A 1 112 ? 10.934 5.206 -21.628 1.00 95.06 112 ASN A N 1
ATOM 896 C CA . ASN A 1 112 ? 9.489 5.252 -21.369 1.00 95.06 112 ASN A CA 1
ATOM 897 C C . ASN A 1 112 ? 9.057 4.337 -20.204 1.00 95.06 112 ASN A C 1
ATOM 899 O O . ASN A 1 112 ? 8.010 3.688 -20.273 1.00 95.06 112 ASN A O 1
ATOM 903 N N . LYS A 1 113 ? 9.880 4.267 -19.152 1.00 96.69 113 LYS A N 1
ATOM 904 C CA . LYS A 1 113 ? 9.727 3.371 -17.994 1.00 96.69 113 LYS A CA 1
ATOM 905 C C . LYS A 1 113 ? 8.316 3.338 -17.391 1.00 96.69 113 LYS A C 1
ATOM 907 O O . LYS A 1 113 ? 7.775 2.249 -17.257 1.00 96.69 113 LYS A O 1
ATOM 912 N N . SER A 1 114 ? 7.664 4.473 -17.134 1.00 97.38 114 SER A N 1
ATOM 913 C CA . SER A 1 114 ? 6.305 4.480 -16.561 1.00 97.38 114 SER A CA 1
ATOM 914 C C . SER A 1 114 ? 5.283 3.808 -17.468 1.00 97.38 114 SER A C 1
ATOM 916 O O . SER A 1 114 ? 4.587 2.899 -17.040 1.00 97.38 114 SER A O 1
ATOM 918 N N . LYS A 1 115 ? 5.247 4.182 -18.756 1.00 97.50 115 LYS A N 1
ATOM 919 C CA . LYS A 1 115 ? 4.328 3.577 -19.735 1.00 97.50 115 LYS A CA 1
ATOM 920 C C . LYS A 1 115 ? 4.591 2.080 -19.903 1.00 97.50 115 LYS A C 1
ATOM 922 O O . LYS A 1 115 ? 3.668 1.303 -20.125 1.00 97.50 115 LYS A O 1
ATOM 927 N N . ARG A 1 116 ? 5.857 1.658 -19.812 1.00 97.31 116 ARG A N 1
ATOM 928 C CA . ARG A 1 116 ? 6.223 0.235 -19.839 1.00 97.31 116 ARG A CA 1
ATOM 929 C C . ARG A 1 116 ? 5.758 -0.501 -18.587 1.00 97.31 116 ARG A C 1
ATOM 931 O O . ARG A 1 116 ? 5.228 -1.594 -18.731 1.00 97.31 116 ARG A O 1
ATOM 938 N N . PHE A 1 117 ? 5.942 0.089 -17.409 1.00 98.56 117 PHE A N 1
ATOM 939 C CA . PHE A 1 117 ? 5.438 -0.443 -16.147 1.00 98.56 117 PHE A CA 1
ATOM 940 C C . PHE A 1 117 ? 3.916 -0.636 -16.201 1.00 98.56 117 PHE A C 1
ATOM 942 O O . PHE A 1 117 ? 3.457 -1.758 -16.026 1.00 98.56 117 PHE A O 1
ATOM 949 N N . GLU A 1 118 ? 3.164 0.402 -16.582 1.00 98.38 118 GLU A N 1
ATOM 950 C CA . GLU A 1 118 ? 1.702 0.362 -16.773 1.00 98.38 118 GLU A CA 1
ATOM 951 C C . GLU A 1 118 ? 1.264 -0.759 -17.718 1.00 98.38 118 GLU A C 1
ATOM 953 O O . GLU A 1 118 ? 0.330 -1.510 -17.442 1.00 98.38 118 GLU A O 1
ATOM 958 N N . ARG A 1 119 ? 1.973 -0.913 -18.842 1.00 97.94 119 ARG A N 1
ATOM 959 C CA . ARG A 1 119 ? 1.673 -1.976 -19.799 1.00 97.94 119 ARG A CA 1
ATOM 960 C C . ARG A 1 119 ? 1.928 -3.361 -19.210 1.00 97.94 119 ARG A C 1
ATOM 962 O O . ARG A 1 119 ? 1.145 -4.264 -19.474 1.00 97.94 119 ARG A O 1
ATOM 969 N N . TYR A 1 120 ? 3.002 -3.544 -18.438 1.00 98.19 120 TYR A N 1
ATOM 970 C CA . TYR A 1 120 ? 3.273 -4.828 -17.791 1.00 98.19 120 TYR A CA 1
ATOM 971 C C . TYR A 1 120 ? 2.191 -5.189 -16.781 1.00 98.19 120 TYR A C 1
ATOM 973 O O . TYR A 1 120 ? 1.692 -6.305 -16.828 1.00 98.19 120 TYR A O 1
ATOM 981 N N . ILE A 1 121 ? 1.809 -4.258 -15.908 1.00 98.44 121 ILE A N 1
ATOM 982 C CA . ILE A 1 121 ? 0.866 -4.544 -14.823 1.00 98.44 121 ILE A CA 1
ATOM 983 C C . ILE A 1 121 ? -0.550 -4.807 -15.347 1.00 98.44 121 ILE A C 1
ATOM 985 O O . ILE A 1 121 ? -1.197 -5.746 -14.898 1.00 98.44 121 ILE A O 1
ATOM 989 N N . ARG A 1 122 ? -0.993 -4.055 -16.366 1.00 98.25 122 ARG A N 1
ATOM 990 C CA . ARG A 1 122 ? -2.311 -4.243 -16.997 1.00 98.25 122 ARG A CA 1
ATOM 991 C C . ARG A 1 122 ? -2.380 -5.526 -17.816 1.00 98.25 122 ARG A C 1
ATOM 993 O O . ARG A 1 122 ? -3.427 -6.156 -17.868 1.00 98.25 122 ARG A O 1
ATOM 1000 N N . ALA A 1 123 ? -1.273 -5.914 -18.449 1.00 98.12 123 ALA A N 1
ATOM 1001 C CA . ALA A 1 123 ? -1.189 -7.190 -19.149 1.00 98.12 123 ALA A CA 1
ATOM 1002 C C . ALA A 1 123 ? -1.066 -8.374 -18.177 1.00 98.12 123 ALA A C 1
ATOM 1004 O O . ALA A 1 123 ? -1.572 -9.456 -18.472 1.00 98.12 123 ALA A O 1
ATOM 1005 N N . LEU A 1 124 ? -0.399 -8.190 -17.031 1.00 98.31 124 LEU A N 1
ATOM 1006 C CA . LEU A 1 124 ? -0.247 -9.250 -16.044 1.00 98.31 124 LEU A CA 1
ATOM 1007 C C . LEU A 1 124 ? -1.576 -9.541 -15.350 1.00 98.31 124 LEU A C 1
ATOM 1009 O O . LEU A 1 124 ? -2.024 -10.666 -15.497 1.00 98.31 124 LEU A O 1
ATOM 1013 N N . ASP A 1 125 ? -2.195 -8.569 -14.671 1.00 98.12 125 ASP A N 1
ATOM 1014 C CA . ASP A 1 125 ? -3.566 -8.670 -14.138 1.00 98.12 125 ASP A CA 1
ATOM 1015 C C . ASP A 1 125 ? -4.041 -7.308 -13.570 1.00 98.12 125 ASP A C 1
ATOM 1017 O O . ASP A 1 125 ? -3.486 -6.861 -12.567 1.00 98.12 125 ASP A O 1
ATOM 1021 N N . PRO A 1 126 ? -5.052 -6.626 -14.141 1.00 97.69 126 PRO A N 1
ATOM 1022 C CA . PRO A 1 126 ? -5.516 -5.321 -13.656 1.00 97.69 126 PRO A CA 1
ATOM 1023 C C . PRO A 1 126 ? -6.212 -5.340 -12.280 1.00 97.69 126 PRO A C 1
ATOM 1025 O O . PRO A 1 126 ? -6.426 -4.270 -11.714 1.00 97.69 126 PRO A O 1
ATOM 1028 N N . ASN A 1 127 ? -6.526 -6.497 -11.697 1.00 98.12 127 ASN A N 1
ATOM 1029 C CA . ASN A 1 127 ? -7.162 -6.571 -10.374 1.00 98.12 127 ASN A CA 1
ATOM 1030 C C . ASN A 1 127 ? -6.191 -6.276 -9.213 1.00 98.12 127 ASN A C 1
ATOM 1032 O O . ASN A 1 127 ? -6.607 -6.108 -8.070 1.00 98.12 127 ASN A O 1
ATOM 1036 N N . TYR A 1 128 ? -4.889 -6.165 -9.502 1.00 98.56 128 TYR A N 1
ATOM 1037 C CA . TYR A 1 128 ? -3.832 -5.935 -8.508 1.00 98.56 128 TYR A CA 1
ATOM 1038 C C . TYR A 1 128 ? -3.167 -4.558 -8.634 1.00 98.56 128 TYR A C 1
ATOM 1040 O O . TYR A 1 128 ? -2.037 -4.366 -8.178 1.00 98.56 128 TYR A O 1
ATOM 1048 N N . LEU A 1 129 ? -3.834 -3.581 -9.270 1.00 98.38 129 LEU A N 1
ATOM 1049 C CA . LEU A 1 129 ? -3.253 -2.256 -9.527 1.00 98.38 129 LEU A CA 1
ATOM 1050 C C . LEU A 1 129 ? -2.688 -1.618 -8.256 1.00 98.38 129 LEU A C 1
ATOM 1052 O O . LEU A 1 129 ? -1.514 -1.252 -8.263 1.00 98.38 129 LEU A O 1
ATOM 1056 N N . TYR A 1 130 ? -3.443 -1.568 -7.154 1.00 98.62 130 TYR A N 1
ATOM 1057 C CA . TYR A 1 130 ? -2.961 -0.990 -5.893 1.00 98.62 130 TYR A CA 1
ATOM 1058 C C . TYR A 1 130 ? -1.629 -1.607 -5.445 1.00 98.62 130 TYR A C 1
ATOM 1060 O O . TYR A 1 130 ? -0.664 -0.885 -5.190 1.00 98.62 130 TYR A O 1
ATOM 1068 N N . GLN A 1 131 ? -1.537 -2.939 -5.446 1.00 98.75 131 GLN A N 1
ATOM 1069 C CA . GLN A 1 131 ? -0.337 -3.676 -5.050 1.00 98.75 131 GLN A CA 1
ATOM 1070 C C . GLN A 1 131 ? 0.837 -3.354 -5.972 1.00 98.75 131 GLN A C 1
ATOM 1072 O O . GLN A 1 131 ? 1.953 -3.126 -5.505 1.00 98.75 131 GLN A O 1
ATOM 1077 N N . TYR A 1 132 ? 0.611 -3.263 -7.281 1.00 98.88 132 TYR A N 1
ATOM 1078 C CA . TYR A 1 132 ? 1.700 -2.935 -8.189 1.00 98.88 132 TYR A CA 1
ATOM 1079 C C . TYR A 1 132 ? 2.298 -1.550 -7.936 1.00 98.88 132 TYR A C 1
ATOM 1081 O O . TYR A 1 132 ? 3.523 -1.422 -7.981 1.00 98.88 132 TYR A O 1
ATOM 1089 N N . TYR A 1 133 ? 1.484 -0.522 -7.662 1.00 98.88 133 TYR A N 1
ATOM 1090 C CA . TYR A 1 133 ? 2.018 0.811 -7.347 1.00 98.88 133 TYR A CA 1
ATOM 1091 C C . TYR A 1 133 ? 2.728 0.844 -5.996 1.00 98.88 133 TYR A C 1
ATOM 1093 O O . TYR A 1 133 ? 3.774 1.488 -5.905 1.00 98.88 133 TYR A O 1
ATOM 1101 N N . VAL A 1 134 ? 2.242 0.111 -4.985 1.00 98.81 134 VAL A N 1
ATOM 1102 C CA . VAL A 1 134 ? 2.976 -0.059 -3.719 1.00 98.81 134 VAL A CA 1
ATOM 1103 C C . VAL A 1 134 ? 4.351 -0.670 -4.007 1.00 98.81 134 VAL A C 1
ATOM 1105 O O . VAL A 1 134 ? 5.374 -0.081 -3.654 1.00 98.81 134 VAL A O 1
ATOM 1108 N N . GLY A 1 135 ? 4.405 -1.782 -4.746 1.00 98.75 135 GLY A N 1
ATOM 1109 C CA . GLY A 1 135 ? 5.655 -2.426 -5.155 1.00 98.75 135 GLY A CA 1
ATOM 1110 C C . GLY A 1 135 ? 6.576 -1.520 -5.980 1.00 98.75 135 GLY A C 1
ATOM 1111 O O . GLY A 1 135 ? 7.792 -1.503 -5.777 1.00 98.75 135 GLY A O 1
ATOM 1112 N N . LEU A 1 136 ? 6.022 -0.701 -6.878 1.00 98.81 136 LEU A N 1
ATOM 1113 C CA . LEU A 1 136 ? 6.795 0.318 -7.586 1.00 98.81 136 LEU A CA 1
ATOM 1114 C C . LEU A 1 136 ? 7.412 1.319 -6.599 1.00 98.81 136 LEU A C 1
ATOM 1116 O O . LEU A 1 136 ? 8.586 1.654 -6.739 1.00 98.81 136 LEU A O 1
ATOM 1120 N N . GLY A 1 137 ? 6.667 1.747 -5.580 1.00 98.69 137 GLY A N 1
ATOM 1121 C CA . GLY A 1 137 ? 7.149 2.593 -4.488 1.00 98.69 137 GLY A CA 1
ATOM 1122 C C . GLY A 1 137 ? 8.411 2.065 -3.810 1.00 98.69 137 GLY A C 1
ATOM 1123 O O . GLY A 1 137 ? 9.392 2.799 -3.664 1.00 98.69 137 GLY A O 1
ATOM 1124 N N . TRP A 1 138 ? 8.441 0.770 -3.492 1.00 98.06 138 TRP A N 1
ATOM 1125 C CA . TRP A 1 138 ? 9.627 0.099 -2.947 1.00 98.06 138 TRP A CA 1
ATOM 1126 C C . TRP A 1 138 ? 10.846 0.222 -3.860 1.00 98.06 138 TRP A C 1
ATOM 1128 O O . TRP A 1 138 ? 11.956 0.544 -3.412 1.00 98.06 138 TRP A O 1
ATOM 1138 N N . TRP A 1 139 ? 10.643 -0.019 -5.156 1.00 98.12 139 TRP A N 1
ATOM 1139 C CA . TRP A 1 139 ? 11.699 0.113 -6.150 1.00 98.12 139 TRP A CA 1
ATOM 1140 C C . TRP A 1 139 ? 12.194 1.560 -6.257 1.00 98.12 139 TRP A C 1
ATOM 1142 O O . TRP A 1 139 ? 13.401 1.816 -6.219 1.00 98.12 139 TRP A O 1
ATOM 1152 N N . LEU A 1 140 ? 11.277 2.524 -6.356 1.00 98.19 140 LEU A N 1
ATOM 1153 C CA . LEU A 1 140 ? 11.628 3.934 -6.483 1.00 98.19 140 LEU A CA 1
ATOM 1154 C C . LEU A 1 140 ? 12.362 4.446 -5.242 1.00 98.19 140 LEU A C 1
ATOM 1156 O O . LEU A 1 140 ? 13.374 5.134 -5.400 1.00 98.19 140 LEU A O 1
ATOM 1160 N N . HIS A 1 141 ? 11.946 4.034 -4.040 1.00 97.75 141 HIS A N 1
ATOM 1161 C CA . HIS A 1 141 ? 12.667 4.351 -2.810 1.00 97.75 141 HIS A CA 1
ATOM 1162 C C . HIS A 1 141 ? 14.092 3.790 -2.847 1.00 97.75 141 HIS A C 1
ATOM 1164 O O . HIS A 1 141 ? 15.051 4.519 -2.606 1.00 97.75 141 HIS A O 1
ATOM 1170 N N . THR A 1 142 ? 14.252 2.521 -3.231 1.00 95.81 142 THR A N 1
ATOM 1171 C CA . THR A 1 142 ? 15.569 1.875 -3.358 1.00 95.81 142 THR A CA 1
ATOM 1172 C C . THR A 1 142 ? 16.464 2.605 -4.362 1.00 95.81 142 THR A C 1
ATOM 1174 O O . THR A 1 142 ? 17.660 2.784 -4.137 1.00 95.81 142 THR A O 1
ATOM 1177 N N . ARG A 1 143 ? 15.896 3.078 -5.477 1.00 96.00 143 ARG A N 1
ATOM 1178 C CA . ARG A 1 143 ? 16.662 3.713 -6.553 1.00 96.00 143 ARG A CA 1
ATOM 1179 C C . ARG A 1 143 ? 16.980 5.186 -6.297 1.00 96.00 143 ARG A C 1
ATOM 1181 O O . ARG A 1 143 ? 18.033 5.666 -6.744 1.00 96.00 143 ARG A O 1
ATOM 1188 N N . TYR A 1 144 ? 16.061 5.921 -5.674 1.00 96.94 144 TYR A N 1
ATOM 1189 C CA . TYR A 1 144 ? 16.098 7.381 -5.596 1.00 96.94 144 TYR A CA 1
ATOM 1190 C C . TYR A 1 144 ? 16.121 7.940 -4.172 1.00 96.94 144 TYR A C 1
ATOM 1192 O O . TYR A 1 144 ? 16.515 9.098 -4.025 1.00 96.94 144 TYR A O 1
ATOM 1200 N N . GLY A 1 145 ? 15.808 7.158 -3.141 1.00 96.81 145 GLY A N 1
ATOM 1201 C CA . GLY A 1 145 ? 15.691 7.661 -1.772 1.00 96.81 145 GLY A CA 1
ATOM 1202 C C . GLY A 1 145 ? 14.612 8.742 -1.677 1.00 96.81 145 GLY A C 1
ATOM 1203 O O . GLY A 1 145 ? 13.618 8.708 -2.400 1.00 96.81 145 GLY A O 1
ATOM 1204 N N . TYR A 1 146 ? 14.861 9.767 -0.868 1.00 96.62 146 TYR A N 1
ATOM 1205 C CA . TYR A 1 146 ? 13.956 10.903 -0.652 1.00 96.62 146 TYR A CA 1
ATOM 1206 C C . TYR A 1 146 ? 14.141 12.057 -1.665 1.00 96.62 146 TYR A C 1
ATOM 1208 O O . TYR A 1 146 ? 13.796 13.201 -1.392 1.00 96.62 146 TYR A O 1
ATOM 1216 N N . ARG A 1 147 ? 14.725 11.789 -2.845 1.00 95.94 147 ARG A N 1
ATOM 1217 C CA . ARG A 1 147 ? 14.984 12.808 -3.884 1.00 95.94 147 ARG A CA 1
ATOM 1218 C C . ARG A 1 147 ? 13.759 13.028 -4.775 1.00 95.94 147 ARG A C 1
ATOM 1220 O O . ARG A 1 147 ? 13.715 12.480 -5.878 1.00 95.94 147 ARG A O 1
ATOM 1227 N N . ASP A 1 148 ? 12.811 13.845 -4.318 1.00 93.56 148 ASP A N 1
ATOM 1228 C CA . ASP A 1 148 ? 11.524 14.134 -4.981 1.00 93.56 148 ASP A CA 1
ATOM 1229 C C . ASP A 1 148 ? 11.635 14.378 -6.498 1.00 93.56 148 ASP A C 1
ATOM 1231 O O . ASP A 1 148 ? 11.003 13.685 -7.296 1.00 93.56 148 ASP A O 1
ATOM 1235 N N . ALA A 1 149 ? 12.565 15.234 -6.935 1.00 94.44 149 ALA A N 1
ATOM 1236 C CA . ALA A 1 149 ? 12.748 15.556 -8.354 1.00 94.44 149 ALA A CA 1
ATOM 1237 C C . ALA A 1 149 ? 12.965 14.328 -9.270 1.00 94.44 149 ALA A C 1
ATOM 1239 O O . ALA A 1 149 ? 12.645 14.365 -10.462 1.00 94.44 149 ALA A O 1
ATOM 1240 N N . ARG A 1 150 ? 13.493 13.213 -8.743 1.00 94.69 150 ARG A N 1
ATOM 1241 C CA . ARG A 1 150 ? 13.708 11.973 -9.513 1.00 94.69 150 ARG A CA 1
ATOM 1242 C C . ARG A 1 150 ? 12.402 11.218 -9.789 1.00 94.69 150 ARG A C 1
ATOM 1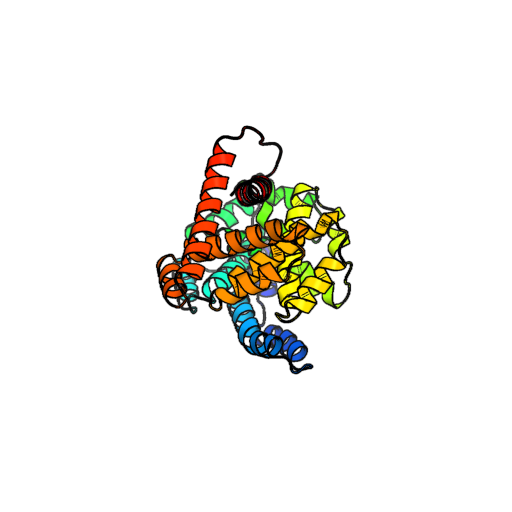244 O O . ARG A 1 150 ? 12.320 10.513 -10.803 1.00 94.69 150 ARG A O 1
ATOM 1251 N N . TYR A 1 151 ? 11.387 11.402 -8.947 1.00 96.38 151 TYR A N 1
ATOM 1252 C CA . TYR A 1 151 ? 10.065 10.789 -9.075 1.00 96.38 151 TYR A CA 1
ATOM 1253 C C . TYR A 1 151 ? 9.235 11.443 -10.180 1.00 96.38 151 TYR A C 1
ATOM 1255 O O . TYR A 1 151 ? 8.468 10.747 -10.839 1.00 96.38 151 TYR A O 1
ATOM 1263 N N . ASN A 1 152 ? 9.463 12.723 -10.492 1.00 93.25 152 ASN A N 1
ATOM 1264 C CA . ASN A 1 152 ? 8.737 13.448 -11.547 1.00 93.25 152 ASN A CA 1
ATOM 1265 C C . ASN A 1 152 ? 8.763 12.737 -12.906 1.00 93.25 152 ASN A C 1
ATOM 1267 O O . ASN A 1 152 ? 7.760 12.693 -13.615 1.00 93.25 152 ASN A O 1
ATOM 1271 N N . SER A 1 153 ? 9.900 12.126 -13.256 1.00 92.69 153 SER A N 1
ATOM 1272 C CA . SER A 1 153 ? 10.029 11.340 -14.492 1.00 92.69 153 SER A CA 1
ATOM 1273 C C . SER A 1 153 ? 9.101 10.123 -14.545 1.00 92.69 153 SER A C 1
ATOM 1275 O O . SER A 1 153 ? 8.777 9.654 -15.632 1.00 92.69 153 SER A O 1
ATOM 1277 N N . TRP A 1 154 ? 8.682 9.614 -13.384 1.00 97.12 154 TRP A N 1
ATOM 1278 C CA . TRP A 1 154 ? 7.700 8.549 -13.274 1.00 97.12 154 TRP A CA 1
ATOM 1279 C C . TRP A 1 154 ? 6.276 9.102 -13.272 1.00 97.12 154 TRP A C 1
ATOM 1281 O O . TRP A 1 154 ? 5.498 8.788 -14.175 1.00 97.12 154 TRP A O 1
ATOM 1291 N N . LEU A 1 155 ? 5.986 9.972 -12.301 1.00 95.62 155 LEU A N 1
ATOM 1292 C CA . LEU A 1 155 ? 4.643 10.451 -11.964 1.00 95.62 155 LEU A CA 1
ATOM 1293 C C . LEU A 1 155 ? 3.930 11.157 -13.122 1.00 95.62 155 LEU A C 1
ATOM 1295 O O . LEU A 1 155 ? 2.725 11.011 -13.259 1.00 95.62 155 LEU A O 1
ATOM 1299 N N . ARG A 1 156 ? 4.662 11.848 -14.007 1.00 92.88 156 ARG A N 1
ATOM 1300 C CA . ARG A 1 156 ? 4.080 12.562 -15.164 1.00 92.88 156 ARG A CA 1
ATOM 1301 C C . ARG A 1 156 ? 3.295 11.683 -16.140 1.00 92.88 156 ARG A C 1
ATOM 1303 O O . ARG A 1 156 ? 2.564 12.212 -16.966 1.00 92.88 156 ARG A O 1
ATOM 1310 N N . THR A 1 157 ? 3.536 10.374 -16.142 1.00 94.12 157 THR A N 1
ATOM 1311 C CA . THR A 1 157 ? 2.962 9.458 -17.146 1.00 94.12 157 THR A CA 1
ATOM 1312 C C . THR A 1 157 ? 2.376 8.184 -16.551 1.00 94.12 157 THR A C 1
ATOM 1314 O O . THR A 1 157 ? 1.905 7.339 -17.310 1.00 94.12 157 THR A O 1
ATOM 1317 N N . LEU A 1 158 ? 2.430 8.032 -15.226 1.00 97.75 158 LEU A N 1
ATOM 1318 C CA . LEU A 1 158 ? 1.642 7.021 -14.528 1.00 97.75 158 LEU A CA 1
ATOM 1319 C C . LEU A 1 158 ? 0.175 7.455 -14.510 1.00 97.75 158 LEU A C 1
ATOM 1321 O O . LEU A 1 158 ? -0.122 8.645 -14.616 1.00 97.75 158 LEU A O 1
ATOM 1325 N N . ASP A 1 159 ? -0.725 6.491 -14.360 1.00 97.00 159 ASP A N 1
ATOM 1326 C CA . ASP A 1 159 ? -2.148 6.772 -14.184 1.00 97.00 159 ASP A CA 1
ATOM 1327 C C . ASP A 1 159 ? -2.362 7.667 -12.943 1.00 97.00 159 ASP A C 1
ATOM 1329 O O . ASP A 1 159 ? -2.009 7.262 -11.827 1.00 97.00 159 ASP A O 1
ATOM 1333 N N . PRO A 1 160 ? -2.921 8.885 -13.094 1.00 95.19 160 PRO A N 1
ATOM 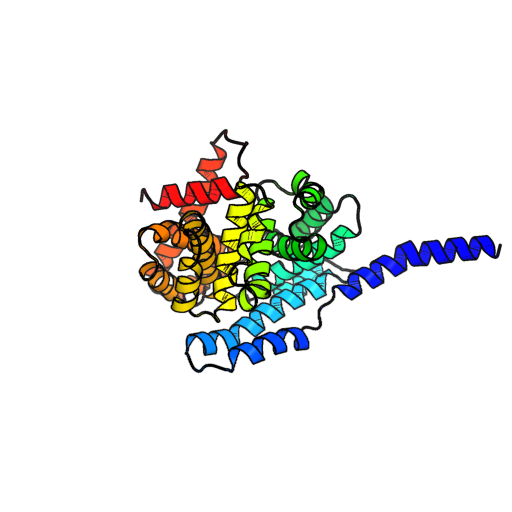1334 C CA . PRO A 1 160 ? -3.062 9.835 -11.993 1.00 95.19 160 PRO A CA 1
ATOM 1335 C C . PRO A 1 160 ? -3.986 9.332 -10.877 1.00 95.19 160 PRO A C 1
ATOM 1337 O O . PRO A 1 160 ? -3.903 9.839 -9.756 1.00 95.19 160 PRO A O 1
ATOM 1340 N N . ARG A 1 161 ? -4.835 8.328 -11.148 1.00 95.50 161 ARG A N 1
ATOM 1341 C CA . ARG A 1 161 ? -5.681 7.688 -10.134 1.00 95.50 161 ARG A CA 1
ATOM 1342 C C . ARG A 1 161 ? -4.848 6.958 -9.081 1.00 95.50 161 ARG A C 1
ATOM 1344 O O . ARG A 1 161 ? -5.155 7.031 -7.894 1.00 95.50 161 ARG A O 1
ATOM 1351 N N . TYR A 1 162 ? -3.774 6.298 -9.509 1.00 97.69 162 TYR A N 1
ATOM 1352 C CA . TYR A 1 162 ? -2.985 5.395 -8.668 1.00 97.69 162 TYR A CA 1
ATOM 1353 C C . TYR A 1 162 ? -1.564 5.896 -8.392 1.00 97.69 162 TYR A C 1
ATOM 1355 O O . TYR A 1 162 ? -0.913 5.404 -7.475 1.00 97.69 162 TYR A O 1
ATOM 1363 N N . ALA A 1 163 ? -1.063 6.878 -9.148 1.00 97.62 163 ALA A N 1
ATOM 1364 C CA . ALA A 1 163 ? 0.332 7.314 -9.091 1.00 97.62 163 ALA A CA 1
ATOM 1365 C C . ALA A 1 163 ? 0.813 7.670 -7.675 1.00 97.62 163 ALA A C 1
ATOM 1367 O O . ALA A 1 163 ? 1.960 7.388 -7.341 1.00 97.62 163 ALA A O 1
ATOM 1368 N N . SER A 1 164 ? -0.042 8.248 -6.825 1.00 97.69 164 SER A N 1
ATOM 1369 C CA . SER A 1 164 ? 0.329 8.586 -5.445 1.00 97.69 164 SER A CA 1
ATOM 1370 C C . SER A 1 164 ? 0.551 7.368 -4.543 1.00 97.69 164 SER A C 1
ATOM 1372 O O . SER A 1 164 ? 1.284 7.489 -3.568 1.00 97.69 164 SER A O 1
ATOM 1374 N N . ILE A 1 165 ? 0.012 6.192 -4.878 1.00 98.69 165 ILE A N 1
ATOM 1375 C CA . ILE A 1 165 ? 0.185 4.952 -4.101 1.00 98.69 165 ILE A CA 1
ATOM 1376 C C . ILE A 1 165 ? 1.662 4.526 -4.045 1.00 98.69 165 ILE A C 1
ATOM 1378 O O . ILE A 1 165 ? 2.081 3.862 -3.102 1.00 98.69 165 ILE A O 1
ATOM 1382 N N . VAL A 1 166 ? 2.514 4.975 -4.977 1.00 98.69 166 VAL A N 1
ATOM 1383 C CA . VAL A 1 166 ? 3.964 4.723 -4.870 1.00 98.69 166 VAL A CA 1
ATOM 1384 C C . VAL A 1 166 ? 4.548 5.270 -3.566 1.00 98.69 166 VAL A C 1
ATOM 1386 O O . VAL A 1 166 ? 5.480 4.685 -3.026 1.00 98.69 166 VAL A O 1
ATOM 1389 N N . PHE A 1 167 ? 3.999 6.362 -3.031 1.00 98.81 167 PHE A N 1
ATOM 1390 C CA . PHE A 1 167 ? 4.462 6.951 -1.778 1.00 98.81 167 PHE A CA 1
ATOM 1391 C C . PHE A 1 167 ? 4.069 6.111 -0.560 1.00 98.81 167 PHE A C 1
ATOM 1393 O O . PHE A 1 167 ? 4.815 6.090 0.416 1.00 98.81 167 PHE A O 1
ATOM 1400 N N . ASP A 1 168 ? 2.996 5.324 -0.653 1.00 98.81 168 ASP A N 1
ATOM 1401 C CA . ASP A 1 168 ? 2.630 4.345 0.373 1.00 98.81 168 ASP A CA 1
ATOM 1402 C C . ASP A 1 168 ? 3.712 3.254 0.458 1.00 98.81 168 ASP A C 1
ATOM 1404 O O . ASP A 1 168 ? 4.253 2.983 1.527 1.00 98.81 168 ASP A O 1
ATOM 1408 N N . GLY A 1 169 ? 4.178 2.738 -0.685 1.00 98.69 169 GLY A N 1
ATOM 1409 C CA . GLY A 1 169 ? 5.311 1.804 -0.719 1.00 98.69 169 GLY A CA 1
ATOM 1410 C C . GLY A 1 169 ? 6.620 2.380 -0.154 1.00 98.69 169 GLY A C 1
ATOM 1411 O O . GLY A 1 169 ? 7.397 1.657 0.474 1.00 98.69 169 GLY A O 1
ATOM 1412 N N . ILE A 1 170 ? 6.873 3.684 -0.330 1.00 98.62 170 ILE A N 1
ATOM 1413 C CA . ILE A 1 170 ? 8.037 4.366 0.270 1.00 98.62 170 ILE A CA 1
ATOM 1414 C C . ILE A 1 170 ? 7.906 4.388 1.794 1.00 98.62 170 ILE A C 1
ATOM 1416 O O . ILE A 1 170 ? 8.848 4.006 2.491 1.00 98.62 170 ILE A O 1
ATOM 1420 N N . GLY A 1 171 ? 6.742 4.814 2.292 1.00 98.75 171 GLY A N 1
ATOM 1421 C CA . GLY A 1 171 ? 6.428 4.863 3.716 1.00 98.75 171 GLY A CA 1
ATOM 1422 C C . GLY A 1 171 ? 6.537 3.498 4.382 1.00 98.75 171 GLY A C 1
ATOM 1423 O O . GLY A 1 171 ? 7.213 3.363 5.401 1.00 98.75 171 GLY A O 1
ATOM 1424 N N . PHE A 1 172 ? 5.956 2.476 3.750 1.00 98.62 172 PHE A N 1
ATOM 1425 C CA . PHE A 1 172 ? 6.006 1.096 4.224 1.00 98.62 172 PHE A CA 1
ATOM 1426 C C . PHE A 1 172 ? 7.445 0.611 4.351 1.00 98.62 172 PHE A C 1
ATOM 1428 O O . PHE A 1 172 ? 7.848 0.101 5.395 1.00 98.62 172 PHE A O 1
ATOM 1435 N N . LYS A 1 173 ? 8.256 0.810 3.305 1.00 97.50 173 LYS A N 1
ATOM 1436 C CA . LYS A 1 173 ? 9.666 0.416 3.329 1.00 97.50 173 LYS A CA 1
ATOM 1437 C C . LYS A 1 173 ? 10.445 1.161 4.420 1.00 97.50 173 LYS A C 1
ATOM 1439 O O . LYS A 1 173 ? 11.309 0.554 5.044 1.00 97.50 173 LYS A O 1
ATOM 1444 N N . ALA A 1 174 ? 10.174 2.448 4.642 1.00 97.81 174 ALA A N 1
ATOM 1445 C CA . ALA A 1 174 ? 10.827 3.216 5.703 1.00 97.81 174 ALA A CA 1
ATOM 1446 C C . ALA A 1 174 ? 10.465 2.675 7.097 1.00 97.81 174 ALA A C 1
ATOM 1448 O O . ALA A 1 174 ? 11.350 2.467 7.919 1.00 97.81 174 ALA A O 1
ATOM 1449 N N . ALA A 1 175 ? 9.196 2.353 7.348 1.00 97.81 175 ALA A N 1
ATOM 1450 C CA . ALA A 1 175 ? 8.797 1.722 8.603 1.00 97.81 175 ALA A CA 1
ATOM 1451 C C . ALA A 1 175 ? 9.384 0.310 8.769 1.00 97.81 175 ALA A C 1
ATOM 1453 O O . ALA A 1 175 ? 9.765 -0.062 9.870 1.00 97.81 175 ALA A O 1
ATOM 1454 N N . LEU A 1 176 ? 9.511 -0.484 7.704 1.00 94.25 176 LEU A N 1
ATOM 1455 C CA . LEU A 1 176 ? 10.032 -1.848 7.838 1.00 94.25 176 LEU A CA 1
ATOM 1456 C C . LEU A 1 176 ? 11.557 -1.913 8.032 1.00 94.25 176 LEU A C 1
ATOM 1458 O O . LEU A 1 176 ? 12.047 -2.832 8.683 1.00 94.25 176 LEU A O 1
ATOM 1462 N N . PHE A 1 177 ? 12.316 -0.980 7.446 1.00 93.50 177 PHE A N 1
ATOM 1463 C CA . PHE A 1 177 ? 13.785 -1.049 7.427 1.00 93.50 177 PHE A CA 1
ATOM 1464 C C . PHE A 1 177 ? 14.504 0.086 8.147 1.00 93.50 177 PHE A C 1
ATOM 1466 O O . PHE A 1 177 ? 15.633 -0.135 8.567 1.00 93.50 177 PHE A O 1
ATOM 1473 N N . ASP A 1 178 ? 13.901 1.270 8.263 1.00 95.38 178 ASP A N 1
ATOM 1474 C CA . ASP A 1 178 ? 14.561 2.436 8.859 1.00 95.38 178 ASP A CA 1
ATOM 1475 C C . ASP A 1 178 ? 14.062 2.685 10.299 1.00 95.38 178 ASP A C 1
ATOM 1477 O O . ASP A 1 178 ? 14.852 3.071 11.153 1.00 95.38 178 ASP A O 1
ATOM 1481 N N . TYR A 1 179 ? 12.775 2.441 10.592 1.00 96.44 179 TYR A N 1
ATOM 1482 C CA . TYR A 1 179 ? 12.186 2.644 11.931 1.00 96.44 179 TYR A CA 1
ATOM 1483 C C . TYR A 1 179 ? 12.845 1.835 13.060 1.00 96.44 179 TYR A C 1
ATOM 1485 O O . TYR A 1 179 ? 13.076 2.446 14.103 1.00 96.44 179 TYR A O 1
ATOM 1493 N N . PRO A 1 180 ? 13.184 0.533 12.897 1.00 92.62 180 PRO A N 1
ATOM 1494 C CA . PRO A 1 180 ? 13.785 -0.243 13.988 1.00 92.62 180 PRO A CA 1
ATOM 1495 C C . PRO A 1 180 ? 15.082 0.371 14.529 1.00 92.62 180 PRO A C 1
ATOM 1497 O O . PRO A 1 180 ? 15.336 0.315 15.726 1.00 92.62 180 PRO A O 1
ATOM 1500 N N . ASP A 1 181 ? 15.864 1.007 13.652 1.00 94.19 181 ASP A N 1
ATOM 1501 C CA . ASP A 1 181 ? 17.118 1.676 14.014 1.00 94.19 181 ASP A CA 1
ATOM 1502 C C . ASP A 1 181 ? 16.920 3.177 14.308 1.00 94.19 181 ASP A C 1
ATOM 1504 O O . ASP A 1 181 ? 17.734 3.806 14.985 1.00 94.19 181 ASP A O 1
ATOM 1508 N N . ASN A 1 182 ? 15.860 3.787 13.768 1.00 95.94 182 ASN A N 1
ATOM 1509 C CA . ASN A 1 182 ? 15.573 5.212 13.894 1.00 95.94 182 ASN A CA 1
ATOM 1510 C C . ASN A 1 182 ? 14.056 5.493 13.902 1.00 95.94 182 ASN A C 1
ATOM 1512 O O . ASN A 1 182 ? 13.464 5.716 12.837 1.00 95.94 182 ASN A O 1
ATOM 1516 N N . PRO A 1 183 ? 13.433 5.630 15.088 1.00 92.88 183 PRO A N 1
ATOM 1517 C CA . PRO A 1 183 ? 12.010 5.952 15.222 1.00 92.88 183 PRO A CA 1
ATOM 1518 C C . PRO A 1 183 ? 11.571 7.254 14.527 1.00 92.88 183 PRO A C 1
ATOM 1520 O O . PRO A 1 183 ? 10.393 7.436 14.215 1.00 92.88 183 PRO A O 1
ATOM 1523 N N . HIS A 1 184 ? 12.514 8.157 14.232 1.00 95.62 184 HIS A N 1
ATOM 1524 C CA . HIS A 1 184 ? 12.276 9.434 13.559 1.00 95.62 184 HIS A CA 1
ATOM 1525 C C . HIS A 1 184 ? 12.470 9.387 12.033 1.00 95.62 184 HIS A C 1
ATOM 1527 O O . HIS A 1 184 ? 12.493 10.439 11.385 1.00 95.62 184 HIS A O 1
ATOM 1533 N N . ALA A 1 185 ? 12.580 8.201 11.420 1.00 95.25 185 ALA A N 1
ATOM 1534 C CA . ALA A 1 185 ? 12.738 8.053 9.967 1.00 95.25 185 ALA A CA 1
ATOM 1535 C C . ALA A 1 185 ? 11.660 8.806 9.157 1.00 95.25 185 ALA A C 1
ATOM 1537 O O . ALA A 1 185 ? 11.950 9.339 8.080 1.00 95.25 185 ALA A O 1
ATOM 1538 N N . TYR A 1 186 ? 10.447 8.938 9.707 1.00 97.19 186 TYR A N 1
ATOM 1539 C CA . TYR A 1 186 ? 9.336 9.678 9.099 1.00 97.19 186 TYR A CA 1
ATOM 1540 C C . TYR A 1 186 ? 9.654 11.153 8.790 1.00 97.19 186 TYR A C 1
ATOM 1542 O O . TYR A 1 186 ? 9.063 11.728 7.873 1.00 97.19 186 TYR A O 1
ATOM 1550 N N . LEU A 1 187 ? 10.611 11.784 9.486 1.00 97.88 187 LEU A N 1
ATOM 1551 C CA . LEU A 1 187 ? 11.010 13.175 9.221 1.00 97.88 187 LEU A CA 1
ATOM 1552 C C . LEU A 1 187 ? 11.528 13.362 7.789 1.00 97.88 187 LEU A C 1
ATOM 1554 O O . LEU A 1 187 ? 11.397 14.437 7.200 1.00 97.88 187 LEU A O 1
ATOM 1558 N N . ARG A 1 188 ? 12.063 12.300 7.175 1.00 97.75 188 ARG A N 1
ATOM 1559 C CA . ARG A 1 188 ? 12.544 12.321 5.788 1.00 97.75 188 ARG A CA 1
ATOM 1560 C C . ARG A 1 188 ? 11.414 12.548 4.785 1.00 97.75 188 ARG A C 1
ATOM 1562 O O . ARG A 1 188 ? 11.687 13.072 3.706 1.00 97.75 188 ARG A O 1
ATOM 1569 N N . PHE A 1 189 ? 10.158 12.260 5.135 1.00 98.25 189 PHE A N 1
ATOM 1570 C CA . PHE A 1 189 ? 9.005 12.533 4.269 1.00 98.25 189 PHE A CA 1
ATOM 1571 C C . PHE A 1 189 ? 8.768 14.033 4.047 1.00 98.25 189 PHE A C 1
ATOM 1573 O O . PHE A 1 189 ? 8.040 14.407 3.128 1.00 98.25 189 PHE A O 1
ATOM 1580 N N . ALA A 1 190 ? 9.422 14.907 4.825 1.00 97.31 190 ALA A N 1
ATOM 1581 C CA . ALA A 1 190 ? 9.400 16.347 4.600 1.00 97.31 190 ALA A CA 1
ATOM 1582 C C . ALA A 1 190 ? 9.956 16.768 3.228 1.00 97.31 190 ALA A C 1
ATOM 1584 O O . ALA A 1 190 ? 9.562 17.815 2.721 1.00 97.31 190 ALA A O 1
ATOM 1585 N N . HIS A 1 191 ? 10.800 15.934 2.606 1.00 96.81 191 HIS A N 1
ATOM 1586 C CA . HIS A 1 191 ? 11.341 16.165 1.262 1.00 96.81 191 HIS A CA 1
ATOM 1587 C C . HIS A 1 191 ? 10.299 16.025 0.146 1.00 96.81 191 HIS A C 1
ATOM 1589 O O . HIS A 1 191 ? 10.572 16.425 -0.983 1.00 96.81 191 HIS A O 1
ATOM 1595 N N . PHE A 1 192 ? 9.132 15.448 0.438 1.00 97.44 192 PHE A N 1
ATOM 1596 C CA . PHE A 1 192 ? 8.039 15.332 -0.516 1.00 97.44 192 PHE A CA 1
ATOM 1597 C C . PHE A 1 192 ? 6.981 16.425 -0.282 1.00 97.44 192 PHE A C 1
ATOM 1599 O O . PHE A 1 192 ? 6.763 16.839 0.868 1.00 97.44 192 PHE A O 1
ATOM 1606 N N . PRO A 1 193 ? 6.278 16.860 -1.349 1.00 96.00 193 PRO A N 1
ATOM 1607 C CA . PRO A 1 193 ? 5.077 17.684 -1.246 1.00 96.00 193 PRO A CA 1
ATOM 1608 C C . PRO A 1 193 ? 4.076 17.124 -0.234 1.00 96.00 193 PRO A C 1
ATOM 1610 O O . PRO A 1 193 ? 3.985 15.909 -0.050 1.00 96.00 193 PRO A O 1
ATOM 1613 N N . LEU A 1 194 ? 3.285 18.003 0.389 1.00 95.69 194 LEU A N 1
ATOM 1614 C CA . LEU A 1 194 ? 2.354 17.621 1.455 1.00 95.69 194 LEU A CA 1
ATOM 1615 C C . LEU A 1 194 ? 1.436 16.460 1.045 1.00 95.69 194 LEU A C 1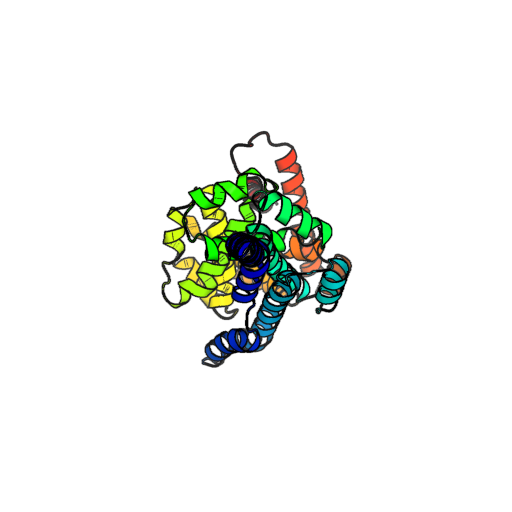
ATOM 1617 O O . LEU A 1 194 ? 1.299 15.503 1.797 1.00 95.69 194 LEU A O 1
ATOM 1621 N N . SER A 1 195 ? 0.864 16.499 -0.159 1.00 95.88 195 SER A N 1
ATOM 1622 C CA . SER A 1 195 ? -0.010 15.438 -0.674 1.00 95.88 195 SER A CA 1
ATOM 1623 C C . SER A 1 195 ? 0.667 14.063 -0.688 1.00 95.88 195 SER A C 1
ATOM 1625 O O . SER A 1 195 ? 0.066 13.079 -0.271 1.00 95.88 195 SER A O 1
ATOM 1627 N N . TYR A 1 196 ? 1.929 13.986 -1.105 1.00 97.69 196 TYR A N 1
ATOM 1628 C CA . TYR A 1 196 ? 2.700 12.743 -1.136 1.00 97.69 196 TYR A CA 1
ATOM 1629 C C . TYR A 1 196 ? 3.207 12.338 0.247 1.00 97.69 196 TYR A C 1
ATOM 1631 O O . TYR A 1 196 ? 3.217 11.153 0.569 1.00 97.69 196 TYR A O 1
ATOM 1639 N N . ARG A 1 197 ? 3.547 13.309 1.102 1.00 98.12 197 ARG A N 1
ATOM 1640 C CA . ARG A 1 197 ? 3.901 13.071 2.508 1.00 98.12 197 ARG A CA 1
ATOM 1641 C C . ARG A 1 197 ? 2.776 12.363 3.260 1.00 98.12 197 ARG A C 1
ATOM 1643 O O . ARG A 1 197 ? 3.058 11.431 4.004 1.00 98.12 197 ARG A O 1
ATOM 1650 N N . ARG A 1 198 ? 1.522 12.770 3.045 1.00 98.44 198 ARG A N 1
ATOM 1651 C CA . ARG A 1 198 ? 0.345 12.113 3.639 1.00 98.44 198 ARG A CA 1
ATOM 1652 C C . ARG A 1 198 ? 0.270 10.631 3.264 1.00 98.44 198 ARG A C 1
ATOM 1654 O O . ARG A 1 198 ? 0.059 9.785 4.123 1.00 98.44 198 ARG A O 1
ATOM 1661 N N . VAL A 1 199 ? 0.539 10.302 2.001 1.00 98.75 199 VAL A N 1
ATOM 1662 C CA . VAL A 1 199 ? 0.545 8.908 1.530 1.00 98.75 199 VAL A CA 1
ATOM 1663 C C . VAL A 1 199 ? 1.779 8.138 2.031 1.00 98.75 199 VAL A C 1
ATOM 1665 O O . VAL A 1 199 ? 1.663 6.967 2.374 1.00 98.75 199 VAL A O 1
ATOM 1668 N N . CYS A 1 200 ? 2.940 8.790 2.192 1.00 98.81 200 CYS A N 1
ATOM 1669 C CA . CYS A 1 200 ? 4.071 8.195 2.917 1.00 98.81 200 CYS A CA 1
ATOM 1670 C C . CYS A 1 200 ? 3.712 7.860 4.369 1.00 98.81 200 CYS A C 1
ATOM 1672 O O . CYS A 1 200 ? 4.112 6.812 4.858 1.00 98.81 200 CYS A O 1
ATOM 1674 N N . LEU A 1 201 ? 2.971 8.723 5.069 1.00 98.88 201 LEU A N 1
ATOM 1675 C CA . LEU A 1 201 ? 2.547 8.465 6.449 1.00 98.88 201 LEU A CA 1
ATOM 1676 C C . LEU A 1 201 ? 1.563 7.293 6.532 1.00 98.88 201 LEU A C 1
ATOM 1678 O O . LEU A 1 201 ? 1.712 6.462 7.424 1.00 98.88 201 LEU A O 1
ATOM 1682 N N . GLN A 1 202 ? 0.648 7.160 5.567 1.00 98.81 202 GLN A N 1
ATOM 1683 C CA . GLN A 1 202 ? -0.181 5.957 5.421 1.00 98.81 202 GLN A CA 1
ATOM 1684 C C . GLN A 1 202 ? 0.678 4.702 5.242 1.00 98.81 202 GLN A C 1
ATOM 1686 O O . GLN A 1 202 ? 0.565 3.753 6.015 1.00 98.81 202 GLN A O 1
ATOM 1691 N N . GLY A 1 203 ? 1.624 4.722 4.306 1.00 98.81 203 GLY A N 1
ATOM 1692 C CA . GLY A 1 203 ? 2.566 3.621 4.138 1.00 98.81 203 GLY A CA 1
ATOM 1693 C C . GLY A 1 203 ? 3.343 3.299 5.414 1.00 98.81 203 GLY A C 1
ATOM 1694 O O . GLY A 1 203 ? 3.516 2.137 5.773 1.00 98.81 203 GLY A O 1
ATOM 1695 N N . TYR A 1 204 ? 3.791 4.330 6.128 1.00 98.81 204 TYR A N 1
ATOM 1696 C CA . TYR A 1 204 ? 4.545 4.192 7.370 1.00 98.81 204 TYR A CA 1
ATOM 1697 C C . TYR A 1 204 ? 3.716 3.513 8.457 1.00 98.81 204 TYR A C 1
ATOM 1699 O O . TYR A 1 204 ? 4.177 2.545 9.050 1.00 98.81 204 TYR A O 1
ATOM 1707 N N . GLY A 1 205 ? 2.466 3.938 8.652 1.00 98.81 205 GLY A N 1
ATOM 1708 C CA . GLY A 1 205 ? 1.541 3.290 9.578 1.00 98.81 205 GLY A CA 1
ATOM 1709 C C . GLY A 1 205 ? 1.262 1.829 9.229 1.00 98.81 205 GLY A C 1
ATOM 1710 O O . GLY A 1 205 ? 1.266 0.978 10.118 1.00 98.81 205 GLY A O 1
ATOM 1711 N N . ARG A 1 206 ? 1.129 1.506 7.930 1.00 98.62 206 ARG A N 1
ATOM 1712 C CA . ARG A 1 206 ? 1.063 0.105 7.487 1.00 98.62 206 ARG A CA 1
ATOM 1713 C C . ARG A 1 206 ? 2.311 -0.651 7.913 1.00 98.62 206 ARG A C 1
ATOM 1715 O O . ARG A 1 206 ? 2.191 -1.752 8.420 1.00 98.62 206 ARG A O 1
ATOM 1722 N N . GLY A 1 207 ? 3.500 -0.094 7.691 1.00 98.19 207 GLY A N 1
ATOM 1723 C CA . GLY A 1 207 ? 4.752 -0.764 8.031 1.00 98.19 207 GLY A CA 1
ATOM 1724 C C . GLY A 1 207 ? 4.974 -0.910 9.540 1.00 98.19 207 GLY A C 1
ATOM 1725 O O . GLY A 1 207 ? 5.498 -1.938 9.950 1.00 98.19 207 GLY A O 1
ATOM 1726 N N . LEU A 1 208 ? 4.509 0.033 10.372 1.00 98.44 208 LEU A N 1
ATOM 1727 C CA . LEU A 1 208 ? 4.588 -0.072 11.837 1.00 98.44 208 LEU A CA 1
ATOM 1728 C C . LEU A 1 208 ? 3.862 -1.315 12.370 1.00 98.44 208 LEU A C 1
ATOM 1730 O O . LEU A 1 208 ? 4.349 -1.930 13.311 1.00 98.44 208 LEU A O 1
ATOM 1734 N N . TRP A 1 209 ? 2.764 -1.743 11.741 1.00 97.94 209 TRP A N 1
ATOM 1735 C CA . TRP A 1 209 ? 2.120 -3.027 12.052 1.00 97.94 209 TRP A CA 1
ATOM 1736 C C . TRP A 1 209 ? 3.079 -4.219 11.915 1.00 97.94 209 TRP A C 1
ATOM 1738 O O . TRP A 1 209 ? 3.119 -5.105 12.766 1.00 97.94 209 TRP A O 1
ATOM 1748 N N . PHE A 1 210 ? 3.872 -4.240 10.842 1.00 95.50 210 PHE A N 1
ATOM 1749 C CA . PHE A 1 210 ? 4.820 -5.320 10.559 1.00 95.50 210 PHE A CA 1
ATOM 1750 C C . PHE A 1 210 ? 6.108 -5.199 11.380 1.00 95.50 210 PHE A C 1
ATOM 1752 O O . PHE A 1 210 ? 6.689 -6.219 11.741 1.00 95.50 210 PHE A O 1
ATOM 1759 N N . SER A 1 211 ? 6.564 -3.978 11.662 1.00 95.25 211 SER A N 1
ATOM 1760 C CA . SER A 1 211 ? 7.771 -3.731 12.460 1.00 95.25 211 SER A CA 1
ATOM 1761 C C . SER A 1 211 ? 7.559 -3.977 13.947 1.00 95.25 211 SER A C 1
ATOM 1763 O O . SER A 1 211 ? 8.518 -4.281 14.643 1.00 95.25 211 SER A O 1
ATOM 1765 N N . ASN A 1 212 ? 6.314 -3.884 14.415 1.00 94.12 212 ASN A N 1
ATOM 1766 C CA . ASN A 1 212 ? 5.917 -4.244 15.772 1.00 94.12 212 ASN A CA 1
ATOM 1767 C C . ASN A 1 212 ? 5.206 -5.610 15.800 1.00 94.12 212 ASN A C 1
ATOM 1769 O O . ASN A 1 212 ? 4.253 -5.802 16.541 1.00 94.12 212 ASN A O 1
ATOM 1773 N N . TYR A 1 213 ? 5.623 -6.549 14.944 1.00 93.25 213 TYR A N 1
ATOM 1774 C CA . TYR A 1 213 ? 5.270 -7.974 15.036 1.00 93.25 213 TYR A CA 1
ATOM 1775 C C . TYR A 1 213 ? 3.771 -8.310 15.133 1.00 93.25 213 TYR A C 1
ATOM 1777 O O . TYR A 1 213 ? 3.387 -9.266 15.801 1.00 93.25 213 TYR A O 1
ATOM 1785 N N . PHE A 1 214 ? 2.904 -7.546 14.462 1.00 93.88 214 PHE A N 1
ATOM 1786 C CA . PHE A 1 214 ? 1.442 -7.694 14.563 1.00 93.88 214 PHE A CA 1
ATOM 1787 C C . PHE A 1 214 ? 0.881 -7.485 15.982 1.00 93.88 214 PHE A C 1
ATOM 1789 O O . PHE A 1 214 ? -0.212 -7.954 16.306 1.00 93.88 214 PHE A O 1
ATOM 1796 N N . SER A 1 215 ? 1.612 -6.758 16.826 1.00 94.62 215 SER A N 1
ATOM 1797 C CA . SER A 1 215 ? 1.154 -6.258 18.117 1.00 94.62 215 SER A CA 1
ATOM 1798 C C . SER A 1 215 ? 0.405 -4.943 17.919 1.00 94.62 215 SER A C 1
ATOM 1800 O O . SER A 1 215 ? 0.980 -3.925 17.520 1.00 94.62 215 SER A O 1
ATOM 1802 N N . LEU A 1 216 ? -0.907 -4.961 18.168 1.00 95.94 216 LEU A N 1
ATOM 1803 C CA . LEU A 1 216 ? -1.744 -3.774 18.004 1.00 95.94 216 LEU A CA 1
ATOM 1804 C C . LEU A 1 216 ? -1.364 -2.682 19.008 1.00 95.94 216 LEU A C 1
ATOM 1806 O O . LEU A 1 216 ? -1.238 -1.527 18.613 1.00 95.94 216 LEU A O 1
ATOM 1810 N N . SER A 1 217 ? -1.144 -3.040 20.275 1.00 96.38 217 SER A N 1
ATOM 1811 C CA . SER A 1 217 ? -0.768 -2.094 21.331 1.00 96.38 217 SER A CA 1
ATOM 1812 C C . SER A 1 217 ? 0.543 -1.377 21.017 1.00 96.38 217 SER A C 1
ATOM 1814 O O . SER A 1 217 ? 0.638 -0.158 21.172 1.00 96.38 217 SER A O 1
ATOM 1816 N N . ASP A 1 218 ? 1.537 -2.109 20.513 1.00 96.38 218 ASP A N 1
ATOM 1817 C CA . ASP A 1 218 ? 2.849 -1.542 20.194 1.00 96.38 218 ASP A CA 1
ATOM 1818 C C . ASP A 1 218 ? 2.779 -0.688 18.927 1.00 96.38 218 ASP A C 1
ATOM 1820 O O . ASP A 1 218 ? 3.361 0.395 18.870 1.00 96.38 218 ASP A O 1
ATOM 1824 N N . ALA A 1 219 ? 1.997 -1.114 17.928 1.00 98.00 219 ALA A N 1
ATOM 1825 C CA . ALA A 1 219 ? 1.751 -0.314 16.735 1.00 98.00 219 ALA A CA 1
ATOM 1826 C C . ALA A 1 219 ? 1.000 0.993 17.054 1.00 98.00 219 ALA A C 1
ATOM 1828 O O . ALA A 1 219 ? 1.386 2.045 16.545 1.00 98.00 219 ALA A O 1
ATOM 1829 N N . ILE A 1 220 ? -0.023 0.955 17.918 1.00 98.50 220 ILE A N 1
ATOM 1830 C CA . ILE A 1 220 ? -0.725 2.152 18.415 1.00 98.50 220 ILE A CA 1
ATOM 1831 C C . ILE A 1 220 ? 0.261 3.056 19.157 1.00 98.50 220 ILE A C 1
ATOM 1833 O O . ILE A 1 220 ? 0.365 4.238 18.837 1.00 98.50 220 ILE A O 1
ATOM 1837 N N . THR A 1 221 ? 1.051 2.498 20.077 1.00 98.25 221 THR A N 1
ATOM 1838 C CA . THR A 1 221 ? 2.069 3.251 20.825 1.00 98.25 221 THR A CA 1
ATOM 1839 C C . THR A 1 221 ? 3.048 3.947 19.881 1.00 98.25 221 THR A C 1
ATOM 1841 O O . THR A 1 221 ? 3.322 5.135 20.048 1.00 98.25 221 THR A O 1
ATOM 1844 N N . ALA A 1 222 ? 3.528 3.253 18.847 1.00 98.38 222 ALA A N 1
ATOM 1845 C CA . ALA A 1 222 ? 4.427 3.816 17.846 1.00 98.38 222 ALA A CA 1
ATOM 1846 C C . ALA A 1 222 ? 3.779 4.948 17.028 1.00 98.38 222 ALA A C 1
ATOM 1848 O O . ALA A 1 222 ? 4.436 5.951 16.740 1.00 98.38 222 ALA A O 1
ATOM 1849 N N . VAL A 1 223 ? 2.495 4.825 16.671 1.00 98.69 223 VAL A N 1
ATOM 1850 C CA . VAL A 1 223 ? 1.748 5.898 15.993 1.00 98.69 223 VAL A CA 1
ATOM 1851 C C . VAL A 1 223 ? 1.551 7.101 16.919 1.00 98.69 223 VAL A C 1
ATOM 1853 O O . VAL A 1 223 ? 1.720 8.237 16.478 1.00 98.69 223 VAL A O 1
ATOM 1856 N N . GLU A 1 224 ? 1.277 6.884 18.205 1.00 98.12 224 GLU A N 1
ATOM 1857 C CA . GLU A 1 224 ? 1.112 7.959 19.189 1.00 98.12 224 GLU A CA 1
ATOM 1858 C C . GLU A 1 224 ? 2.406 8.754 19.443 1.00 98.12 224 GLU A C 1
ATOM 1860 O O . GLU A 1 224 ? 2.337 9.928 19.810 1.00 98.12 224 GLU A O 1
ATOM 1865 N N . GLN A 1 225 ? 3.586 8.191 19.161 1.00 97.44 225 GLN A N 1
ATOM 1866 C CA . GLN A 1 225 ? 4.851 8.945 19.184 1.00 97.44 225 GLN A CA 1
ATOM 1867 C C . GLN A 1 225 ? 5.011 9.919 18.002 1.00 97.44 225 GLN A C 1
ATOM 1869 O O . GLN A 1 225 ? 5.919 10.756 17.993 1.00 97.44 225 GLN A O 1
ATOM 1874 N N . LEU A 1 226 ? 4.150 9.838 16.984 1.00 98.25 226 LEU A N 1
ATOM 1875 C CA . LEU A 1 226 ? 4.156 10.789 15.879 1.00 98.25 226 LEU A CA 1
ATOM 1876 C C . LEU A 1 226 ? 3.506 12.119 16.298 1.00 98.25 226 LEU A C 1
ATOM 1878 O O . LEU A 1 226 ? 2.560 12.134 17.095 1.00 98.25 226 LEU A O 1
ATOM 1882 N N . PRO A 1 227 ? 3.932 13.249 15.698 1.00 97.81 227 PRO A N 1
ATOM 1883 C CA . PRO A 1 227 ? 3.214 14.511 15.811 1.00 97.81 227 PRO A CA 1
ATOM 1884 C C . PRO A 1 227 ? 1.731 14.330 15.480 1.00 97.81 227 PRO A C 1
ATOM 1886 O O . PRO A 1 227 ? 1.398 13.666 14.499 1.00 97.81 227 PRO A O 1
ATOM 1889 N N . VAL A 1 228 ? 0.846 14.973 16.246 1.00 97.50 228 VAL A N 1
ATOM 1890 C CA . VAL A 1 228 ? -0.622 14.859 16.102 1.00 97.50 228 VAL A CA 1
ATOM 1891 C C . VAL A 1 228 ? -1.082 15.056 14.652 1.00 97.50 228 VAL A C 1
ATOM 1893 O O . VAL A 1 228 ? -1.925 14.314 14.157 1.00 97.50 228 VAL A O 1
ATOM 1896 N N . ALA A 1 229 ? -0.459 15.990 13.925 1.00 96.62 229 ALA A N 1
ATOM 1897 C CA . ALA A 1 229 ? -0.763 16.264 12.520 1.00 96.62 229 ALA A CA 1
ATOM 1898 C C . ALA A 1 229 ? -0.520 15.076 11.563 1.00 96.62 229 ALA A C 1
ATOM 1900 O O . ALA A 1 229 ? -1.001 15.103 10.432 1.00 96.62 229 ALA A O 1
ATOM 1901 N N . TYR A 1 230 ? 0.241 14.059 11.975 1.00 98.31 230 TYR A N 1
ATOM 1902 C CA . TYR A 1 230 ? 0.601 12.890 11.164 1.00 98.31 230 TYR A CA 1
ATOM 1903 C C . TYR A 1 230 ? -0.183 11.631 11.541 1.00 98.31 230 TYR A C 1
ATOM 1905 O O . TYR A 1 230 ? -0.266 10.706 10.730 1.00 98.31 230 TYR A O 1
ATOM 1913 N N . ARG A 1 231 ? -0.772 11.600 12.743 1.00 98.44 231 ARG A N 1
ATOM 1914 C CA . ARG A 1 231 ? -1.400 10.404 13.315 1.00 98.44 231 ARG A CA 1
ATOM 1915 C C . ARG A 1 231 ? -2.540 9.882 12.459 1.00 98.44 231 ARG A C 1
ATOM 1917 O O . ARG A 1 231 ? -2.520 8.709 12.127 1.00 98.44 231 ARG A O 1
ATOM 1924 N N . ARG A 1 232 ? -3.447 10.741 11.983 1.00 98.31 232 ARG A N 1
ATOM 1925 C CA . ARG A 1 232 ? -4.579 10.309 11.138 1.00 98.31 232 ARG A CA 1
ATOM 1926 C C . ARG A 1 232 ? -4.131 9.539 9.897 1.00 98.31 232 ARG A C 1
ATOM 1928 O O . ARG A 1 232 ? -4.684 8.490 9.580 1.00 98.31 232 ARG A O 1
ATOM 1935 N N . ASP A 1 233 ? -3.126 10.038 9.181 1.00 98.75 233 ASP A N 1
ATOM 1936 C CA . ASP A 1 233 ? -2.640 9.343 7.988 1.00 98.75 233 ASP A CA 1
ATOM 1937 C C . ASP A 1 233 ? -1.896 8.049 8.359 1.00 98.75 233 ASP A C 1
ATOM 1939 O O . ASP A 1 233 ? -2.101 7.037 7.696 1.00 98.75 233 ASP A O 1
ATOM 1943 N N . ALA A 1 234 ? -1.140 8.021 9.462 1.00 98.81 234 ALA A N 1
ATOM 1944 C CA . ALA A 1 234 ? -0.531 6.790 9.969 1.00 98.81 234 ALA A CA 1
ATOM 1945 C C . ALA A 1 234 ? -1.567 5.751 10.449 1.00 98.81 234 ALA A C 1
ATOM 1947 O O . ALA A 1 234 ? -1.465 4.580 10.093 1.00 98.81 234 ALA A O 1
ATOM 1948 N N . TYR A 1 235 ? -2.613 6.151 11.169 1.00 98.88 235 TYR A N 1
ATOM 1949 C CA . TYR A 1 235 ? -3.706 5.267 11.576 1.00 98.88 235 TYR A CA 1
ATOM 1950 C C . TYR A 1 235 ? -4.476 4.710 10.381 1.00 98.88 235 TYR A C 1
ATOM 1952 O O . TYR A 1 235 ? -4.816 3.531 10.385 1.00 98.88 235 TYR A O 1
ATOM 1960 N N . SER A 1 236 ? -4.676 5.500 9.320 1.00 98.88 236 SER A N 1
ATOM 1961 C CA . SER A 1 236 ? -5.186 4.981 8.040 1.00 98.88 236 SER A CA 1
ATOM 1962 C C . SER A 1 236 ? -4.301 3.869 7.484 1.00 98.88 236 SER A C 1
ATOM 1964 O O . SER A 1 236 ? -4.790 2.847 7.007 1.00 98.88 236 SER A O 1
ATOM 1966 N N . GLY A 1 237 ? -2.987 4.017 7.611 1.00 98.88 237 GLY A N 1
ATOM 1967 C CA . GLY A 1 237 ? -2.048 2.955 7.295 1.00 98.88 237 GLY A CA 1
ATOM 1968 C C . GLY A 1 237 ? -2.228 1.705 8.147 1.00 98.88 237 GLY A C 1
ATOM 1969 O O . GLY A 1 237 ? -2.338 0.596 7.626 1.00 98.88 237 GLY A O 1
ATOM 1970 N N . LEU A 1 238 ? -2.274 1.883 9.465 1.00 98.94 238 LEU A N 1
ATOM 1971 C CA . LEU A 1 238 ? -2.414 0.784 10.412 1.00 98.94 238 LEU A CA 1
ATOM 1972 C C . LEU A 1 238 ? -3.713 -0.002 10.170 1.00 98.94 238 LEU A C 1
ATOM 1974 O O . LEU A 1 238 ? -3.666 -1.223 10.030 1.00 98.94 238 LEU A O 1
ATOM 1978 N N . GLY A 1 239 ? -4.845 0.688 10.004 1.00 98.88 239 GLY A N 1
ATOM 1979 C CA . GLY A 1 239 ? -6.136 0.063 9.706 1.00 98.88 239 GLY A CA 1
ATOM 1980 C C . GLY A 1 239 ? -6.140 -0.700 8.380 1.00 98.88 239 GLY A C 1
ATOM 1981 O O . GLY A 1 239 ? -6.662 -1.812 8.306 1.00 98.88 239 GLY A O 1
ATOM 1982 N N . LEU A 1 240 ? -5.481 -0.162 7.346 1.00 98.94 240 LEU A N 1
ATOM 1983 C CA . LEU A 1 240 ? -5.301 -0.860 6.069 1.00 98.94 240 LEU A CA 1
ATOM 1984 C C . LEU A 1 240 ? -4.479 -2.140 6.248 1.00 98.94 240 LEU A C 1
ATOM 1986 O O . LEU A 1 240 ? -4.853 -3.194 5.731 1.00 98.94 240 LEU A O 1
ATOM 1990 N N . ALA A 1 241 ? -3.373 -2.080 6.995 1.00 98.69 241 ALA A N 1
ATOM 1991 C CA . ALA A 1 241 ? -2.545 -3.250 7.262 1.00 98.69 241 ALA A CA 1
ATOM 1992 C C . ALA A 1 241 ? -3.293 -4.325 8.060 1.00 98.69 241 ALA A C 1
ATOM 1994 O O . ALA A 1 241 ? -3.198 -5.498 7.693 1.00 98.69 241 ALA A O 1
ATOM 1995 N N . VAL A 1 242 ? -4.074 -3.943 9.074 1.00 98.50 242 VAL A N 1
ATOM 1996 C CA . VAL A 1 242 ? -4.929 -4.864 9.838 1.00 98.50 242 VAL A CA 1
ATOM 1997 C C . VAL A 1 242 ? -5.959 -5.520 8.913 1.00 98.50 242 VAL A C 1
ATOM 1999 O O . VAL A 1 242 ? -5.932 -6.736 8.739 1.00 98.50 242 VAL A O 1
ATOM 2002 N N . ALA A 1 243 ? -6.791 -4.741 8.219 1.00 98.62 243 ALA A N 1
ATOM 2003 C CA . ALA A 1 243 ? -7.836 -5.284 7.348 1.00 98.62 243 ALA A CA 1
ATOM 2004 C C . ALA A 1 243 ? -7.289 -6.180 6.226 1.00 98.62 243 ALA A C 1
ATOM 2006 O O . ALA A 1 243 ? -7.873 -7.215 5.904 1.00 98.62 243 ALA A O 1
ATOM 2007 N N . TYR A 1 244 ? -6.149 -5.811 5.635 1.00 98.62 244 TYR A N 1
ATOM 2008 C CA . TYR A 1 244 ? -5.568 -6.562 4.529 1.00 98.62 244 TYR A CA 1
ATOM 2009 C C . TYR A 1 244 ? -4.811 -7.808 5.001 1.00 98.62 244 TYR A C 1
ATOM 2011 O O . TYR A 1 244 ? -5.015 -8.897 4.463 1.00 98.62 244 TYR A O 1
ATOM 2019 N N . SER A 1 245 ? -3.920 -7.681 5.990 1.00 96.62 245 SER A N 1
ATOM 2020 C CA . SER A 1 245 ? -3.027 -8.772 6.415 1.00 96.62 245 SER A CA 1
ATOM 2021 C C . SER A 1 245 ? -3.635 -9.708 7.458 1.00 96.62 245 SER A C 1
ATOM 2023 O O . SER A 1 245 ? -3.067 -10.778 7.683 1.00 96.62 245 SER A O 1
ATOM 2025 N N . TYR A 1 246 ? -4.770 -9.332 8.058 1.00 95.94 246 TYR A N 1
ATOM 2026 C CA . TYR A 1 246 ? -5.600 -10.114 8.987 1.00 95.94 246 TYR A CA 1
ATOM 2027 C C . TYR A 1 246 ? -7.034 -10.292 8.442 1.00 95.94 246 TYR A C 1
ATOM 2029 O O . TYR A 1 246 ? -7.988 -10.430 9.198 1.00 95.94 246 TYR A O 1
ATOM 2037 N N . PHE A 1 247 ? -7.207 -10.332 7.114 1.00 96.81 247 PHE A N 1
ATOM 2038 C CA . PHE A 1 247 ? -8.524 -10.522 6.481 1.00 96.81 247 PHE A CA 1
ATOM 2039 C C . PHE A 1 247 ? -9.240 -11.820 6.916 1.00 96.81 247 PHE A C 1
ATOM 2041 O O . PHE A 1 247 ? -10.462 -11.883 6.974 1.00 96.81 247 PHE A O 1
ATOM 2048 N N . ASP A 1 248 ? -8.473 -12.844 7.286 1.00 95.50 248 ASP A N 1
ATOM 2049 C CA . ASP A 1 248 ? -8.931 -14.114 7.860 1.00 95.50 248 ASP A CA 1
ATOM 2050 C C . ASP A 1 248 ? -9.184 -14.066 9.372 1.00 95.50 248 ASP A C 1
ATOM 2052 O O . ASP A 1 248 ? -9.395 -15.101 10.001 1.00 95.50 248 ASP A O 1
ATOM 2056 N N . ARG A 1 249 ? -9.192 -12.867 9.951 1.00 94.75 249 ARG A N 1
ATOM 2057 C CA . ARG A 1 249 ? -9.582 -12.572 11.329 1.00 94.75 249 ARG A CA 1
ATOM 2058 C C . ARG A 1 249 ? -10.474 -11.332 11.350 1.00 94.75 249 ARG A C 1
ATOM 2060 O O . ARG A 1 249 ? -10.182 -10.369 12.046 1.00 94.75 249 ARG A O 1
ATOM 2067 N N . LEU A 1 250 ? -11.546 -11.331 10.558 1.00 95.50 250 LEU A N 1
ATOM 2068 C CA . LEU A 1 250 ? -12.375 -10.140 10.346 1.00 95.50 250 LEU A CA 1
ATOM 2069 C C . LEU A 1 250 ? -12.838 -9.437 11.647 1.00 95.50 250 LEU A C 1
ATOM 2071 O O . LEU A 1 250 ? -12.699 -8.215 11.703 1.00 95.50 250 LEU A O 1
ATOM 2075 N N . PRO A 1 251 ? -13.301 -10.143 12.706 1.00 96.06 251 PRO A N 1
ATOM 2076 C CA . PRO A 1 251 ? -13.692 -9.502 13.968 1.00 96.06 251 PRO A CA 1
ATOM 2077 C C . PRO A 1 251 ? -12.568 -8.702 14.640 1.00 96.06 251 PRO A C 1
ATOM 2079 O O . PRO A 1 251 ? -12.820 -7.611 15.147 1.00 96.06 251 PRO A O 1
ATOM 2082 N N . PHE A 1 252 ? -11.318 -9.172 14.537 1.00 96.19 252 PHE A N 1
ATOM 2083 C CA . PHE A 1 252 ? -10.152 -8.488 15.104 1.00 96.19 252 PHE A CA 1
ATOM 2084 C C . PHE A 1 252 ? -9.994 -7.066 14.557 1.00 96.19 252 PHE A C 1
ATOM 2086 O O . PHE A 1 252 ? -9.534 -6.178 15.263 1.00 96.19 252 PHE A O 1
ATOM 2093 N N . ALA A 1 253 ? -10.379 -6.811 13.303 1.00 97.44 253 ALA A N 1
ATOM 2094 C CA . ALA A 1 253 ? -10.271 -5.471 12.733 1.00 97.44 253 ALA A CA 1
ATOM 2095 C C . ALA A 1 253 ? -11.213 -4.465 13.421 1.00 97.44 253 ALA A C 1
ATOM 2097 O O . ALA A 1 253 ? -10.868 -3.291 13.539 1.00 97.44 253 ALA A O 1
ATOM 2098 N N . PHE A 1 254 ? -12.376 -4.920 13.897 1.00 97.88 254 PHE A N 1
ATOM 2099 C CA . PHE A 1 254 ? -13.313 -4.089 14.652 1.00 97.88 254 PHE A CA 1
ATOM 2100 C C . PHE A 1 254 ? -12.887 -3.943 16.117 1.00 97.88 254 PHE A C 1
ATOM 2102 O O . PHE A 1 254 ? -12.887 -2.830 16.625 1.00 97.88 254 PHE A O 1
ATOM 2109 N N . GLU A 1 255 ? -12.397 -5.013 16.748 1.00 97.06 255 GLU A N 1
ATOM 2110 C CA . GLU A 1 255 ? -11.763 -4.932 18.077 1.00 97.06 255 GLU A CA 1
ATOM 2111 C C . GLU A 1 255 ? -10.557 -3.979 18.075 1.00 97.06 255 GLU A C 1
ATOM 2113 O O . GLU A 1 255 ? -10.290 -3.278 19.052 1.00 97.06 255 GLU A O 1
ATOM 2118 N N . ALA A 1 256 ? -9.815 -3.941 16.965 1.00 97.81 256 ALA A N 1
ATOM 2119 C CA . ALA A 1 256 ? -8.708 -3.020 16.789 1.00 97.81 256 ALA A CA 1
ATOM 2120 C C . ALA A 1 256 ? -9.183 -1.573 16.637 1.00 97.81 256 ALA A C 1
ATOM 2122 O O . ALA A 1 256 ? -8.569 -0.674 17.206 1.00 97.81 256 ALA A O 1
ATOM 2123 N N . LEU A 1 257 ? -10.280 -1.347 15.906 1.00 98.31 257 LEU A N 1
ATOM 2124 C CA . LEU A 1 257 ? -10.897 -0.028 15.772 1.00 98.31 257 LEU A CA 1
ATOM 2125 C C . LEU A 1 257 ? -11.325 0.534 17.138 1.00 98.31 257 LEU A C 1
ATOM 2127 O O . LEU A 1 257 ? -11.080 1.710 17.402 1.00 98.31 257 LEU A O 1
ATOM 2131 N N . ASP A 1 258 ? -11.878 -0.303 18.018 1.00 97.88 258 ASP A N 1
ATOM 2132 C CA . ASP A 1 258 ? -12.323 0.103 19.360 1.00 97.88 258 ASP A CA 1
ATOM 2133 C C . ASP A 1 258 ? -11.162 0.538 20.274 1.00 97.88 258 ASP A C 1
ATOM 2135 O O . ASP A 1 258 ? -11.353 1.328 21.198 1.00 97.88 258 ASP A O 1
ATOM 2139 N N . GLN A 1 259 ? -9.940 0.069 19.998 1.00 97.81 259 GLN A N 1
ATOM 2140 C CA . GLN A 1 259 ? -8.729 0.426 20.748 1.00 97.81 259 GLN A CA 1
ATOM 2141 C C . GLN A 1 259 ? -8.030 1.691 20.225 1.00 97.81 259 GLN A C 1
ATOM 2143 O O . GLN A 1 259 ? -7.143 2.227 20.892 1.00 97.81 259 GLN A O 1
ATOM 2148 N N . VAL A 1 260 ? -8.403 2.186 19.042 1.00 98.19 260 VAL A N 1
ATOM 2149 C CA . VAL A 1 260 ? -7.828 3.407 18.461 1.00 98.19 260 VAL A CA 1
ATOM 2150 C C . VAL A 1 260 ? -8.427 4.642 19.149 1.00 98.19 260 VAL A C 1
ATOM 2152 O O . VAL A 1 260 ? -9.640 4.678 19.376 1.00 98.19 260 VAL A O 1
ATOM 2155 N N . PRO A 1 261 ? -7.630 5.693 19.439 1.00 97.25 261 PRO A N 1
ATOM 2156 C CA . PRO A 1 261 ? -8.149 6.949 19.976 1.00 97.25 261 PRO A CA 1
ATOM 2157 C C . PRO A 1 261 ? -9.303 7.507 19.137 1.00 97.25 261 PRO A C 1
ATOM 2159 O O . PRO A 1 261 ? -9.200 7.598 17.914 1.00 97.25 261 PRO A O 1
ATOM 2162 N N . ALA A 1 262 ? -10.385 7.941 19.790 1.00 96.44 262 ALA A N 1
ATOM 2163 C CA . ALA A 1 262 ? -11.630 8.355 19.127 1.00 96.44 262 ALA A CA 1
ATOM 2164 C C . ALA A 1 262 ? -11.426 9.380 17.992 1.00 96.44 262 ALA A C 1
ATOM 2166 O O . ALA A 1 262 ? -12.075 9.304 16.952 1.00 96.44 262 ALA A O 1
ATOM 2167 N N . PHE A 1 263 ? -10.481 10.312 18.155 1.00 95.38 263 PHE A N 1
ATOM 2168 C CA . PHE A 1 263 ? -10.159 11.322 17.141 1.00 95.38 263 PHE A CA 1
ATOM 2169 C C . PHE A 1 263 ? -9.581 10.733 15.836 1.00 95.38 263 PHE A C 1
ATOM 2171 O O . PHE A 1 263 ? -9.738 11.312 14.755 1.00 95.38 263 PHE A O 1
ATOM 2178 N N . ASP A 1 264 ? -8.927 9.576 15.921 1.00 98.12 264 ASP A N 1
ATOM 2179 C CA . ASP A 1 264 ? -8.238 8.911 14.818 1.00 98.12 264 ASP A CA 1
ATOM 2180 C C . ASP A 1 264 ? -9.000 7.689 14.262 1.00 98.12 264 ASP A C 1
ATOM 2182 O O . ASP A 1 264 ? -8.672 7.217 13.167 1.00 98.12 264 ASP A O 1
ATOM 2186 N N . GLN A 1 265 ? -10.062 7.228 14.939 1.00 98.19 265 GLN A N 1
ATOM 2187 C CA . GLN A 1 265 ? -10.876 6.068 14.539 1.00 98.19 265 GLN A CA 1
ATOM 2188 C C . GLN A 1 265 ? -11.386 6.160 13.098 1.00 98.19 265 GLN A C 1
ATOM 2190 O O . GLN A 1 265 ? -11.237 5.211 12.332 1.00 98.19 265 GLN A O 1
ATOM 2195 N N . THR A 1 266 ? -11.904 7.315 12.667 1.00 98.44 266 THR A N 1
ATOM 2196 C CA . THR A 1 266 ? -12.361 7.510 11.278 1.00 98.44 266 THR A CA 1
ATOM 2197 C C . THR A 1 266 ? -11.244 7.257 10.268 1.00 98.44 266 THR A C 1
ATOM 2199 O O . THR A 1 266 ? -11.475 6.710 9.190 1.00 98.44 266 THR A O 1
ATOM 2202 N N . ALA A 1 267 ? -10.016 7.677 10.584 1.00 98.75 267 ALA A N 1
ATOM 2203 C CA . ALA A 1 267 ? -8.898 7.503 9.672 1.00 98.75 267 ALA A CA 1
ATOM 2204 C C . ALA A 1 267 ? -8.459 6.036 9.618 1.00 98.75 267 ALA A C 1
ATOM 2206 O O . ALA A 1 267 ? -8.252 5.518 8.522 1.00 98.75 267 ALA A O 1
ATOM 2207 N N . PHE A 1 268 ? -8.412 5.358 10.768 1.00 98.88 268 PHE A N 1
ATOM 2208 C CA . PHE A 1 268 ? -8.189 3.914 10.843 1.00 98.88 268 PHE A CA 1
ATOM 2209 C C . PHE A 1 268 ? -9.249 3.131 10.063 1.00 98.88 268 PHE A C 1
ATOM 2211 O O . PHE A 1 268 ? -8.904 2.293 9.229 1.00 98.88 268 PHE A O 1
ATOM 2218 N N . TYR A 1 269 ? -10.530 3.460 10.250 1.00 98.75 269 TYR A N 1
ATOM 2219 C CA . TYR A 1 269 ? -11.631 2.780 9.577 1.00 98.75 269 TYR A CA 1
ATOM 2220 C C . TYR A 1 269 ? -11.626 3.024 8.061 1.00 98.75 269 TYR A C 1
ATOM 2222 O O . TYR A 1 269 ? -11.831 2.097 7.279 1.00 98.75 269 TYR A O 1
ATOM 2230 N N . GLN A 1 270 ? -11.269 4.235 7.616 1.00 98.75 270 GLN A N 1
ATOM 2231 C CA . GLN A 1 270 ? -11.001 4.501 6.200 1.00 98.75 270 GLN A CA 1
ATOM 2232 C C . GLN A 1 270 ? -9.879 3.602 5.656 1.00 98.75 270 GLN A C 1
ATOM 2234 O O . GLN A 1 270 ? -9.978 3.097 4.537 1.00 98.75 270 GLN A O 1
ATOM 2239 N N . GLY A 1 271 ? -8.820 3.391 6.440 1.00 98.88 271 GLY A N 1
ATOM 2240 C CA . GLY A 1 271 ? -7.756 2.442 6.128 1.00 98.88 271 GLY A CA 1
ATOM 2241 C C . GLY A 1 271 ? -8.271 1.016 5.949 1.00 98.88 271 GLY A C 1
ATOM 2242 O O . GLY A 1 271 ? -7.986 0.382 4.932 1.00 98.88 271 GLY A O 1
ATOM 2243 N N . MET A 1 272 ? -9.074 0.537 6.904 1.00 98.88 272 MET A N 1
ATOM 2244 C CA . MET A 1 272 ? -9.690 -0.793 6.843 1.00 98.88 272 MET A CA 1
ATOM 2245 C C . MET A 1 272 ? -10.507 -0.976 5.563 1.00 98.88 272 MET A C 1
ATOM 2247 O O . MET A 1 272 ? -10.326 -1.965 4.854 1.00 98.88 272 MET A O 1
ATOM 2251 N N . ALA A 1 273 ? -11.334 0.017 5.227 1.00 98.88 273 ALA A N 1
ATOM 2252 C CA . ALA A 1 273 ? -12.152 0.016 4.022 1.00 98.88 273 ALA A CA 1
ATOM 2253 C C . ALA A 1 273 ? -11.305 -0.130 2.744 1.00 98.88 273 ALA A C 1
ATOM 2255 O O . ALA A 1 273 ? -11.636 -0.935 1.879 1.00 98.88 273 ALA A O 1
ATOM 2256 N N . PHE A 1 274 ? -10.165 0.567 2.645 1.00 98.88 274 PHE A N 1
ATOM 2257 C CA . PHE A 1 274 ? -9.233 0.413 1.515 1.00 98.88 274 PHE A CA 1
ATOM 2258 C C . PHE A 1 274 ? -8.555 -0.962 1.485 1.00 98.88 274 PHE A C 1
ATOM 2260 O O . PHE A 1 274 ? -8.335 -1.520 0.409 1.00 98.88 274 PHE A O 1
ATOM 2267 N N . GLY A 1 275 ? -8.230 -1.526 2.651 1.00 98.75 275 GLY A N 1
ATOM 2268 C CA . GLY A 1 275 ? -7.694 -2.883 2.753 1.00 98.75 275 GLY A CA 1
ATOM 2269 C C . GLY A 1 275 ? -8.686 -3.931 2.242 1.00 98.75 275 GLY A C 1
ATOM 2270 O O . GLY A 1 275 ? -8.303 -4.835 1.499 1.00 98.75 275 GLY A O 1
ATOM 2271 N N . TRP A 1 276 ? -9.961 -3.788 2.591 1.00 98.81 276 TRP A N 1
ATOM 2272 C CA . TRP A 1 276 ? -11.030 -4.673 2.137 1.00 98.81 276 TRP A CA 1
ATOM 2273 C C . TRP A 1 276 ? -11.413 -4.475 0.673 1.00 98.81 276 TRP A C 1
ATOM 2275 O O . TRP A 1 276 ? -11.563 -5.472 -0.026 1.00 98.81 276 TRP A O 1
ATOM 2285 N N . GLU A 1 277 ? -11.462 -3.236 0.180 1.00 98.69 277 GLU A N 1
ATOM 2286 C CA . GLU A 1 277 ? -11.630 -2.947 -1.252 1.00 98.69 277 GLU A CA 1
ATOM 2287 C C . GLU A 1 277 ? -10.563 -3.679 -2.069 1.00 98.69 277 GLU A C 1
ATOM 2289 O O . GLU A 1 277 ? -10.864 -4.378 -3.034 1.00 98.69 277 GLU A O 1
ATOM 2294 N N . ALA A 1 278 ? -9.300 -3.598 -1.638 1.00 98.56 278 ALA A N 1
ATOM 2295 C CA . ALA A 1 278 ? -8.226 -4.320 -2.301 1.00 98.56 278 ALA A CA 1
ATOM 2296 C C . ALA A 1 278 ? -8.456 -5.841 -2.285 1.00 98.56 278 ALA A C 1
ATOM 2298 O O . ALA A 1 278 ? -8.192 -6.497 -3.287 1.00 98.56 278 ALA A O 1
ATOM 2299 N N . ARG A 1 279 ? -8.955 -6.420 -1.183 1.00 98.50 279 ARG A N 1
ATOM 2300 C CA . ARG A 1 279 ? -9.271 -7.858 -1.112 1.00 98.50 279 ARG A CA 1
ATOM 2301 C C . ARG A 1 279 ? -10.422 -8.245 -2.042 1.00 98.50 279 ARG A C 1
ATOM 2303 O O . ARG A 1 279 ? -10.293 -9.246 -2.746 1.00 98.50 279 ARG A O 1
ATOM 2310 N N . GLN A 1 280 ? -11.498 -7.457 -2.075 1.00 98.50 280 GLN A N 1
ATOM 2311 C CA . GLN A 1 280 ? -12.643 -7.694 -2.953 1.00 98.50 280 GLN A CA 1
ATOM 2312 C C . GLN A 1 280 ? -12.237 -7.619 -4.429 1.00 98.50 280 GLN A C 1
ATOM 2314 O O . GLN A 1 280 ? -12.540 -8.536 -5.193 1.00 98.50 280 GLN A O 1
ATOM 2319 N N . LEU A 1 281 ? -11.506 -6.569 -4.817 1.00 97.81 281 LEU A N 1
ATOM 2320 C CA . LEU A 1 281 ? -11.078 -6.346 -6.199 1.00 97.81 281 LEU A CA 1
ATOM 2321 C C . LEU A 1 281 ? -10.187 -7.480 -6.724 1.00 97.81 281 LEU A C 1
ATOM 2323 O O . LEU A 1 281 ? -10.335 -7.910 -7.865 1.00 97.81 281 LEU A O 1
ATOM 2327 N N . GLN A 1 282 ? -9.271 -7.981 -5.891 1.00 97.69 282 GLN A N 1
ATOM 2328 C CA . GLN A 1 282 ? -8.332 -9.042 -6.267 1.00 97.69 282 GLN A CA 1
ATOM 2329 C C . GLN A 1 282 ? -9.025 -10.367 -6.569 1.00 97.69 282 GLN A C 1
ATOM 2331 O O . GLN A 1 282 ? -8.618 -11.084 -7.483 1.00 97.69 282 GLN A O 1
ATOM 2336 N N . ASN A 1 283 ? -10.022 -10.726 -5.757 1.00 97.25 283 ASN A N 1
ATOM 2337 C CA . ASN A 1 283 ? -10.724 -11.993 -5.878 1.00 97.25 283 ASN A CA 1
ATOM 2338 C C . ASN A 1 283 ? -12.087 -11.930 -5.173 1.00 97.25 283 ASN A C 1
ATOM 2340 O O . ASN A 1 283 ? -12.196 -12.219 -3.980 1.00 97.25 283 ASN A O 1
ATOM 2344 N N . ALA A 1 284 ? -13.133 -11.610 -5.936 1.00 97.38 284 ALA A N 1
ATOM 2345 C CA . ALA A 1 284 ? -14.498 -11.503 -5.426 1.00 97.38 284 ALA A CA 1
ATOM 2346 C C . ALA A 1 284 ? -15.028 -12.822 -4.828 1.00 97.38 284 ALA A C 1
ATOM 2348 O O . ALA A 1 284 ? -15.734 -12.804 -3.823 1.00 97.38 284 ALA A O 1
ATOM 2349 N N . SER A 1 285 ? -14.663 -13.975 -5.399 1.00 97.69 285 SER A N 1
ATOM 2350 C CA . SER A 1 285 ? -15.092 -15.279 -4.878 1.00 97.69 285 SER A CA 1
ATOM 2351 C C . SER A 1 285 ? -14.449 -15.589 -3.528 1.00 97.69 285 SER A C 1
ATOM 2353 O O . SER A 1 285 ? -15.140 -15.997 -2.601 1.00 97.69 285 SER A O 1
ATOM 2355 N N . TYR A 1 286 ? -13.142 -15.345 -3.395 1.00 97.50 286 TYR A N 1
ATOM 2356 C CA . TYR A 1 286 ? -12.436 -15.507 -2.123 1.00 97.50 286 TYR A CA 1
ATOM 2357 C C . TYR A 1 286 ? -12.915 -14.500 -1.073 1.00 97.50 286 TYR A C 1
ATOM 2359 O O . TYR A 1 286 ? -12.999 -14.829 0.105 1.00 97.50 286 TYR A O 1
ATOM 2367 N N . TRP A 1 287 ? -13.256 -13.279 -1.490 1.00 98.25 287 TRP A N 1
ATOM 2368 C CA . TRP A 1 287 ? -13.886 -12.289 -0.626 1.00 98.25 287 TRP A CA 1
ATOM 2369 C C . TRP A 1 287 ? -15.189 -12.820 -0.010 1.00 98.25 287 TRP A C 1
ATOM 2371 O O . TRP A 1 287 ? -15.296 -12.851 1.214 1.00 98.25 287 TRP A O 1
ATOM 2381 N N . GLU A 1 288 ? -16.134 -13.306 -0.823 1.00 98.25 288 GLU A N 1
ATOM 2382 C CA . GLU A 1 288 ? -17.401 -13.845 -0.305 1.00 98.25 288 GLU A CA 1
ATOM 2383 C C . GLU A 1 288 ? -17.203 -15.118 0.526 1.00 98.25 288 GLU A C 1
ATOM 2385 O O . GLU A 1 288 ? -17.825 -15.266 1.579 1.00 98.25 288 GLU A O 1
ATOM 2390 N N . GLU A 1 289 ? -16.294 -16.007 0.111 1.00 97.88 289 GLU A N 1
ATOM 2391 C CA . GLU A 1 289 ? -15.935 -17.195 0.892 1.00 97.88 289 GLU A CA 1
ATOM 2392 C C . GLU A 1 289 ? -15.435 -16.812 2.289 1.00 97.88 289 GLU A C 1
ATOM 2394 O O . GLU A 1 289 ? -15.865 -17.388 3.286 1.00 97.88 289 GLU A O 1
ATOM 2399 N N . MET A 1 290 ? -14.535 -15.829 2.372 1.00 97.62 290 MET A N 1
ATOM 2400 C CA . MET A 1 290 ? -13.971 -15.381 3.638 1.00 97.62 290 MET A CA 1
ATOM 2401 C C . MET A 1 290 ? -15.006 -14.697 4.521 1.00 97.62 290 MET A C 1
ATOM 2403 O O . MET A 1 290 ? -15.048 -14.984 5.716 1.00 97.62 290 MET A O 1
ATOM 2407 N N . LEU A 1 291 ? -15.857 -13.836 3.959 1.00 98.06 291 LEU A N 1
ATOM 2408 C CA . LEU A 1 291 ? -16.934 -13.205 4.719 1.00 98.06 291 LEU A CA 1
ATOM 2409 C C . LEU A 1 291 ? -17.925 -14.233 5.277 1.00 98.06 291 LEU A C 1
ATOM 2411 O O . LEU A 1 291 ? -18.345 -14.098 6.423 1.00 98.06 291 LEU A O 1
ATOM 2415 N N . GLY A 1 292 ? -18.232 -15.291 4.520 1.00 97.94 292 GLY A N 1
ATOM 2416 C CA . GLY A 1 292 ? -19.119 -16.375 4.954 1.00 97.94 292 GLY A CA 1
ATOM 2417 C C . GLY A 1 292 ? -18.606 -17.198 6.144 1.00 97.94 292 GLY A C 1
ATOM 2418 O O . GLY A 1 292 ? -19.355 -18.001 6.695 1.00 97.94 292 GLY A O 1
ATOM 2419 N N . ARG A 1 293 ? -17.347 -17.009 6.567 1.00 97.69 293 ARG A N 1
ATOM 2420 C CA . ARG A 1 293 ? -16.763 -17.663 7.753 1.00 97.69 293 ARG A CA 1
ATOM 2421 C C . ARG A 1 293 ? -17.011 -16.898 9.057 1.00 97.69 293 ARG A C 1
ATOM 2423 O O . ARG A 1 293 ? -16.659 -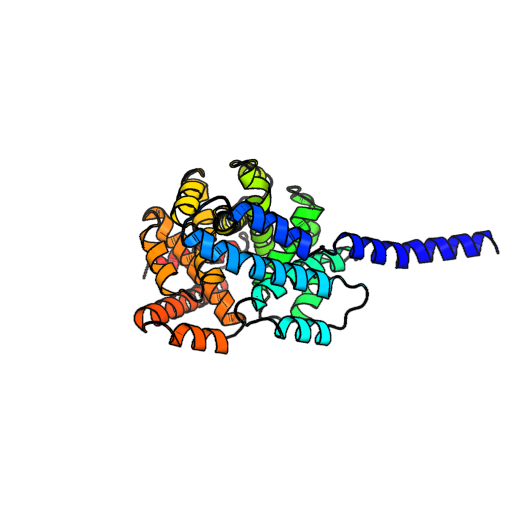17.406 10.120 1.00 97.69 293 ARG A O 1
ATOM 2430 N N . PHE A 1 294 ? -17.571 -15.690 8.993 1.00 97.38 294 PHE A N 1
ATOM 2431 C CA . PHE A 1 294 ? -17.754 -14.803 10.143 1.00 97.38 294 PHE A CA 1
ATOM 2432 C C . PHE A 1 294 ? -19.235 -14.473 10.382 1.00 97.38 294 PHE A C 1
ATOM 2434 O O . PHE A 1 294 ? -20.056 -14.668 9.487 1.00 97.38 294 PHE A O 1
ATOM 2441 N N . PRO A 1 295 ? -19.599 -13.962 11.576 1.00 96.94 295 PRO A N 1
ATOM 2442 C CA . PRO A 1 295 ? -20.960 -13.504 11.843 1.00 96.94 295 PRO A CA 1
ATOM 2443 C C . PRO A 1 295 ? -21.430 -12.457 10.825 1.00 96.94 295 PRO A C 1
ATOM 2445 O O . PRO A 1 295 ? -20.659 -11.573 10.439 1.00 96.94 295 PRO A O 1
ATOM 2448 N N . GLU A 1 296 ? -22.711 -12.515 10.447 1.00 97.12 296 GLU A N 1
ATOM 2449 C CA . GLU A 1 296 ? -23.291 -11.630 9.423 1.00 97.12 296 GLU A CA 1
ATOM 2450 C C . GLU A 1 296 ? -23.141 -10.142 9.773 1.00 97.12 296 GLU A C 1
ATOM 2452 O O . GLU A 1 296 ? -22.950 -9.307 8.893 1.00 97.12 296 GLU A O 1
ATOM 2457 N N . GLU A 1 297 ? -23.138 -9.790 11.059 1.00 96.38 297 GLU A N 1
ATOM 2458 C CA . GLU A 1 297 ? -22.876 -8.420 11.508 1.00 96.38 297 GLU A CA 1
ATOM 2459 C C . GLU A 1 297 ? -21.481 -7.924 11.080 1.00 96.38 297 GLU A C 1
ATOM 2461 O O . GLU A 1 297 ? -21.344 -6.841 10.512 1.00 96.38 297 GLU A O 1
ATOM 2466 N N . ALA A 1 298 ? -20.433 -8.725 11.289 1.00 96.56 298 ALA A N 1
ATOM 2467 C CA . ALA A 1 298 ? -19.075 -8.358 10.891 1.00 96.56 298 ALA A CA 1
ATOM 2468 C C . ALA A 1 298 ? -18.933 -8.321 9.360 1.00 96.56 298 ALA A C 1
ATOM 2470 O O . ALA A 1 298 ? -18.329 -7.396 8.809 1.00 96.56 298 ALA A O 1
ATOM 2471 N N . ALA A 1 299 ? -19.519 -9.304 8.668 1.00 98.12 299 ALA A N 1
ATOM 2472 C CA . ALA A 1 299 ? -19.486 -9.392 7.212 1.00 98.12 299 ALA A CA 1
ATOM 2473 C C . ALA A 1 299 ? -20.205 -8.208 6.540 1.00 98.12 299 ALA A C 1
ATOM 2475 O O . ALA A 1 299 ? -19.644 -7.565 5.651 1.00 98.12 299 ALA A O 1
ATOM 2476 N N . SER A 1 300 ? -21.416 -7.872 6.991 1.00 98.00 300 SER A N 1
ATOM 2477 C CA . SER A 1 300 ? -22.199 -6.742 6.474 1.00 98.00 300 SER A CA 1
ATOM 2478 C C . SER A 1 300 ? -21.515 -5.396 6.721 1.00 98.00 300 SER A C 1
ATOM 2480 O O . SER A 1 300 ? -21.475 -4.565 5.814 1.00 98.00 300 SER A O 1
ATOM 2482 N N . ARG A 1 301 ? -20.879 -5.196 7.885 1.00 97.69 301 ARG A N 1
ATOM 2483 C CA . ARG A 1 301 ? -20.060 -3.999 8.156 1.00 97.69 301 ARG A CA 1
ATOM 2484 C C . ARG A 1 301 ? -18.884 -3.874 7.185 1.00 97.69 301 ARG A C 1
ATOM 2486 O O . ARG A 1 301 ? -18.638 -2.784 6.671 1.00 97.69 301 ARG A O 1
ATOM 2493 N N . ALA A 1 302 ? -18.187 -4.972 6.887 1.00 98.38 302 ALA A N 1
ATOM 2494 C CA . ALA A 1 302 ? -17.089 -4.969 5.919 1.00 98.38 302 ALA A CA 1
ATOM 2495 C C . ALA A 1 302 ? -17.572 -4.664 4.489 1.00 98.38 302 ALA A C 1
ATOM 2497 O O . ALA A 1 302 ? -16.968 -3.836 3.806 1.00 98.38 302 ALA A O 1
ATOM 2498 N N . ARG A 1 303 ? -18.697 -5.259 4.057 1.00 98.50 303 ARG A N 1
ATOM 2499 C CA . ARG A 1 303 ? -19.338 -4.933 2.767 1.00 98.50 303 ARG A CA 1
ATOM 2500 C C . ARG A 1 303 ? -19.723 -3.459 2.698 1.00 98.50 303 ARG A C 1
ATOM 2502 O O . ARG A 1 303 ? -19.377 -2.786 1.731 1.00 98.50 303 ARG A O 1
ATOM 2509 N N . ARG A 1 304 ? -20.346 -2.929 3.755 1.00 98.12 304 ARG A N 1
ATOM 2510 C CA . ARG A 1 304 ? -20.739 -1.518 3.825 1.00 98.12 304 ARG A CA 1
ATOM 2511 C C . ARG A 1 304 ? -19.538 -0.581 3.724 1.00 98.12 304 ARG A C 1
ATOM 2513 O O . ARG A 1 304 ? -19.610 0.431 3.033 1.00 98.12 304 ARG A O 1
ATOM 2520 N N . ALA A 1 305 ? -18.426 -0.916 4.374 1.00 98.44 305 ALA A N 1
ATOM 2521 C CA . ALA A 1 305 ? -17.198 -0.138 4.264 1.00 98.44 305 ALA A CA 1
ATOM 2522 C C . ALA A 1 305 ? -16.686 -0.079 2.814 1.00 98.44 305 ALA A C 1
ATOM 2524 O O . ALA A 1 305 ? -16.289 0.990 2.358 1.00 98.44 305 ALA A O 1
ATOM 2525 N N . VAL A 1 306 ? -16.751 -1.188 2.070 1.00 98.62 306 VAL A N 1
ATOM 2526 C CA . VAL A 1 306 ? -16.380 -1.235 0.646 1.00 98.62 306 VAL A CA 1
ATOM 2527 C C . VAL A 1 306 ? -17.366 -0.456 -0.238 1.00 98.62 306 VAL A C 1
ATOM 2529 O O . VAL A 1 306 ? -16.953 0.294 -1.118 1.00 98.62 306 VAL A O 1
ATOM 2532 N N . GLU A 1 307 ? -18.668 -0.515 0.032 1.00 98.44 307 GLU A N 1
ATOM 2533 C CA . GLU A 1 307 ? -19.646 0.316 -0.688 1.00 98.44 307 GLU A CA 1
ATOM 2534 C C . GLU A 1 307 ? -19.354 1.815 -0.549 1.00 98.44 307 GLU A C 1
ATOM 2536 O O . GLU A 1 307 ? -19.464 2.567 -1.521 1.00 98.44 307 GLU A O 1
ATOM 2541 N N . LEU A 1 308 ? -18.946 2.254 0.647 1.00 98.50 308 LEU A N 1
ATOM 2542 C CA . LEU A 1 308 ? -18.544 3.642 0.882 1.00 98.50 308 LEU A CA 1
ATOM 2543 C C . LEU A 1 308 ? -17.308 4.019 0.080 1.00 98.50 308 LEU A C 1
ATOM 2545 O O . LEU A 1 308 ? -17.232 5.145 -0.411 1.00 98.50 308 LEU A O 1
ATOM 2549 N N . VAL A 1 309 ? -16.376 3.079 -0.099 1.00 98.56 309 VAL A N 1
ATOM 2550 C CA . VAL A 1 309 ? -15.215 3.262 -0.973 1.00 98.56 309 VAL A CA 1
ATOM 2551 C C . VAL A 1 309 ? -15.670 3.650 -2.372 1.00 98.56 309 VAL A C 1
ATOM 2553 O O . VAL A 1 309 ? -15.224 4.678 -2.886 1.00 98.56 309 VAL A O 1
ATOM 2556 N N . HIS A 1 310 ? -16.620 2.914 -2.950 1.00 98.25 310 HIS A N 1
ATOM 2557 C CA . HIS A 1 310 ? -17.173 3.220 -4.274 1.00 98.25 310 HIS A CA 1
ATOM 2558 C C . HIS A 1 310 ? -18.029 4.493 -4.287 1.00 98.25 310 HIS A C 1
ATOM 2560 O O . HIS A 1 310 ? -18.056 5.212 -5.288 1.00 98.25 310 HIS A O 1
ATOM 2566 N N . GLU A 1 311 ? -18.727 4.811 -3.196 1.00 98.12 311 GLU A N 1
ATOM 2567 C CA . GLU A 1 311 ? -19.466 6.070 -3.061 1.00 98.12 311 GLU A CA 1
ATOM 2568 C C . GLU A 1 311 ? -18.526 7.283 -3.082 1.00 98.12 311 GLU A C 1
ATOM 2570 O O . GLU A 1 311 ? -18.771 8.238 -3.828 1.00 98.12 311 GLU A O 1
ATOM 2575 N N . ALA A 1 312 ? -17.405 7.222 -2.358 1.00 97.81 312 ALA A N 1
ATOM 2576 C CA . ALA A 1 312 ? -16.377 8.255 -2.392 1.00 97.81 312 ALA A CA 1
ATOM 2577 C C . ALA A 1 312 ? -15.819 8.445 -3.809 1.00 97.81 312 ALA A C 1
ATOM 2579 O O . ALA A 1 312 ? -15.682 9.578 -4.272 1.00 97.81 312 ALA A O 1
ATOM 2580 N N . GLU A 1 313 ? -15.570 7.362 -4.552 1.00 96.31 313 GLU A N 1
ATOM 2581 C CA . GLU A 1 313 ? -15.132 7.462 -5.951 1.00 96.31 313 GLU A CA 1
ATOM 2582 C C . GLU A 1 313 ? -16.153 8.190 -6.835 1.00 96.31 313 GLU A C 1
ATOM 2584 O O . GLU A 1 313 ? -15.786 9.071 -7.621 1.00 96.31 313 GLU A O 1
ATOM 2589 N N . LYS A 1 314 ? -17.446 7.875 -6.679 1.00 96.44 314 LYS A N 1
ATOM 2590 C CA . LYS A 1 314 ? -18.535 8.545 -7.408 1.00 96.44 314 LYS A CA 1
ATOM 2591 C C . LYS A 1 314 ? -18.628 10.032 -7.061 1.00 96.44 314 LYS A C 1
ATOM 2593 O O . LYS A 1 314 ? -18.959 10.830 -7.939 1.00 96.44 314 LYS A O 1
ATOM 2598 N N . ARG A 1 315 ? -18.358 10.423 -5.811 1.00 95.56 315 ARG A N 1
ATOM 2599 C CA . ARG A 1 315 ? -18.351 11.837 -5.394 1.00 95.56 315 ARG A CA 1
ATOM 2600 C C . ARG A 1 315 ? -17.146 12.579 -5.966 1.00 95.56 315 ARG A C 1
ATOM 2602 O O . ARG A 1 315 ? -17.329 13.653 -6.531 1.00 95.56 315 ARG A O 1
ATOM 2609 N N . ILE A 1 316 ? -15.955 11.983 -5.942 1.00 94.81 316 ILE A N 1
ATOM 2610 C CA . ILE A 1 316 ? -14.736 12.570 -6.530 1.00 94.81 316 ILE A CA 1
ATOM 2611 C C . ILE A 1 316 ? -14.873 12.764 -8.038 1.00 94.81 316 ILE A C 1
ATOM 2613 O O . ILE A 1 316 ? -14.419 13.778 -8.562 1.00 94.81 316 ILE A O 1
ATOM 2617 N N . ALA A 1 317 ? -15.527 11.835 -8.741 1.00 90.88 317 ALA A N 1
ATOM 2618 C CA . ALA A 1 317 ? -15.776 11.958 -10.179 1.00 90.88 317 ALA A CA 1
ATOM 2619 C C . ALA A 1 317 ? -16.622 13.194 -10.548 1.00 90.88 317 ALA A C 1
ATOM 2621 O O . ALA A 1 317 ? -16.568 13.650 -11.687 1.00 90.88 317 ALA A O 1
ATOM 2622 N N . LYS A 1 318 ? -17.384 13.745 -9.592 1.00 90.19 318 LYS A N 1
ATOM 2623 C CA . LYS A 1 318 ? -18.185 14.970 -9.753 1.00 90.19 318 LYS A CA 1
ATOM 2624 C C . LYS A 1 318 ? -17.440 16.240 -9.322 1.00 90.19 318 LYS A C 1
ATOM 2626 O O . LYS A 1 318 ? -17.947 17.335 -9.543 1.00 90.19 318 LYS A O 1
ATOM 2631 N N . GLN A 1 319 ? -16.276 16.115 -8.681 1.00 86.94 319 GLN A N 1
ATOM 2632 C CA . GLN A 1 319 ? -15.486 17.252 -8.205 1.00 86.94 319 GLN A CA 1
ATOM 2633 C C . GLN A 1 319 ? -14.594 17.813 -9.317 1.00 86.94 319 GLN A C 1
ATOM 2635 O O . GLN A 1 319 ? -13.982 17.065 -10.078 1.00 86.94 319 GLN A O 1
ATOM 2640 N N . THR A 1 320 ? -14.452 19.138 -9.342 1.00 78.38 320 THR A N 1
ATOM 2641 C CA . THR A 1 320 ? -13.599 19.878 -10.289 1.00 78.38 320 THR A CA 1
ATOM 2642 C C . THR A 1 320 ? -12.208 20.210 -9.734 1.00 78.38 320 THR A C 1
ATOM 2644 O O . THR A 1 320 ? -11.372 20.735 -10.464 1.00 78.38 320 THR A O 1
ATOM 2647 N N . ASP A 1 321 ? -11.940 19.923 -8.453 1.00 77.06 321 ASP A N 1
ATOM 2648 C CA . ASP A 1 321 ? -10.619 20.108 -7.832 1.00 77.06 321 ASP A CA 1
ATOM 2649 C C . ASP A 1 321 ? -9.638 19.065 -8.378 1.00 77.06 321 ASP A C 1
ATOM 2651 O O . ASP A 1 321 ? -9.592 17.929 -7.904 1.00 77.06 321 ASP A O 1
ATOM 2655 N N . HIS A 1 322 ? -8.864 19.454 -9.388 1.00 77.50 322 HIS A N 1
ATOM 2656 C CA . HIS A 1 322 ? -7.795 18.642 -9.968 1.00 77.50 322 HIS A CA 1
ATOM 2657 C C . HIS A 1 322 ? -6.404 19.009 -9.429 1.00 77.50 322 HIS A C 1
ATOM 2659 O O . HIS A 1 322 ? -5.417 18.395 -9.840 1.00 77.50 322 HIS A O 1
ATOM 2665 N N . ASP A 1 323 ? -6.321 19.959 -8.492 1.00 82.94 323 ASP A N 1
ATOM 2666 C CA . ASP A 1 323 ? -5.055 20.439 -7.931 1.00 82.94 323 ASP A CA 1
ATOM 2667 C C . ASP A 1 323 ? -4.476 19.434 -6.929 1.00 82.94 323 ASP A C 1
ATOM 2669 O O . ASP A 1 323 ? -3.258 19.331 -6.745 1.00 82.94 323 ASP A O 1
ATOM 2673 N N . ARG A 1 324 ? -5.348 18.635 -6.299 1.00 90.19 324 ARG A N 1
ATOM 2674 C CA . ARG A 1 324 ? -4.949 17.545 -5.403 1.00 90.19 324 ARG A CA 1
ATOM 2675 C C . ARG A 1 324 ? -4.929 16.187 -6.116 1.00 90.19 324 ARG A C 1
ATOM 2677 O O . ARG A 1 324 ? -5.882 15.840 -6.825 1.00 90.19 324 ARG A O 1
ATOM 2684 N N . PRO A 1 325 ? -3.904 15.343 -5.865 1.00 94.75 325 PRO A N 1
ATOM 2685 C CA . PRO A 1 325 ? -3.869 13.987 -6.402 1.00 94.75 325 PRO A CA 1
ATOM 2686 C C . PRO A 1 325 ? -5.123 13.191 -6.031 1.00 94.75 325 PRO A C 1
ATOM 2688 O O . PRO A 1 325 ? -5.603 13.276 -4.898 1.00 94.75 325 PRO A O 1
ATOM 2691 N N . TYR A 1 326 ? -5.625 12.387 -6.974 1.00 96.19 326 TYR A N 1
ATOM 2692 C CA . TYR A 1 326 ? -6.862 11.610 -6.821 1.00 96.19 326 TYR A CA 1
ATOM 2693 C C . TYR A 1 326 ? -6.904 10.828 -5.504 1.00 96.19 326 TYR A C 1
ATOM 2695 O O . TYR A 1 326 ? -7.862 10.936 -4.750 1.00 96.19 326 TYR A O 1
ATOM 2703 N N . TYR A 1 327 ? -5.834 10.093 -5.198 1.00 97.38 327 TYR A N 1
ATOM 2704 C CA . TYR A 1 327 ? -5.783 9.221 -4.027 1.00 97.38 327 TYR A CA 1
ATOM 2705 C C . TYR A 1 327 ? -5.914 9.985 -2.696 1.00 97.38 327 TYR A C 1
ATOM 2707 O O . TYR A 1 327 ? -6.540 9.499 -1.760 1.00 97.38 327 TYR A O 1
ATOM 2715 N N . VAL A 1 328 ? -5.389 11.214 -2.614 1.00 97.00 328 VAL A N 1
ATOM 2716 C CA . VAL A 1 328 ? -5.543 12.058 -1.415 1.00 97.00 328 VAL A CA 1
ATOM 2717 C C . VAL A 1 328 ? -6.981 12.545 -1.278 1.00 97.00 328 VAL A C 1
ATOM 2719 O O . VAL A 1 328 ? -7.537 12.478 -0.185 1.00 97.00 328 VAL A O 1
ATOM 2722 N N . ARG A 1 329 ? -7.608 12.958 -2.389 1.00 97.12 329 ARG A N 1
ATOM 2723 C CA . ARG A 1 329 ? -9.040 13.290 -2.405 1.00 97.12 329 ARG A CA 1
ATOM 2724 C C . ARG A 1 329 ? -9.885 12.088 -1.985 1.00 97.12 329 ARG A C 1
ATOM 2726 O O . ARG A 1 329 ? -10.828 12.260 -1.232 1.00 97.12 329 ARG A O 1
ATOM 2733 N N . TRP A 1 330 ? -9.499 10.877 -2.385 1.00 97.50 330 TRP A N 1
ATOM 2734 C CA . TRP A 1 330 ? -10.188 9.643 -2.008 1.00 97.50 330 TRP A CA 1
ATOM 2735 C C . TRP A 1 330 ? -10.103 9.314 -0.524 1.00 97.50 330 TRP A C 1
ATOM 2737 O O . TRP A 1 330 ? -11.127 9.005 0.081 1.00 97.50 330 TRP A O 1
ATOM 2747 N N . MET A 1 331 ? -8.927 9.466 0.090 1.00 97.62 331 MET A N 1
ATOM 2748 C CA . MET A 1 331 ? -8.799 9.352 1.547 1.00 97.62 331 MET A CA 1
ATOM 2749 C C . MET A 1 331 ? -9.676 10.377 2.279 1.00 97.62 331 MET A C 1
ATOM 2751 O O . MET A 1 331 ? -10.356 10.023 3.241 1.00 97.62 331 MET A O 1
ATOM 2755 N N . ASP A 1 332 ? -9.660 11.637 1.839 1.00 97.00 332 ASP A N 1
ATOM 2756 C CA . ASP A 1 332 ? -10.407 12.719 2.490 1.00 97.00 332 ASP A CA 1
ATOM 2757 C C . ASP A 1 332 ? -11.926 12.526 2.341 1.00 97.00 332 ASP A C 1
ATOM 2759 O O . ASP A 1 332 ? -12.665 12.654 3.317 1.00 97.00 332 ASP A O 1
ATOM 2763 N N . GLU A 1 333 ? -12.380 12.147 1.148 1.00 97.56 333 GLU A N 1
ATOM 2764 C CA . GLU A 1 333 ? -13.785 11.882 0.839 1.00 97.56 333 GLU A CA 1
ATOM 2765 C C . GLU A 1 333 ? -14.334 10.695 1.639 1.00 97.56 333 GLU A C 1
ATOM 2767 O O . GLU A 1 333 ? -15.431 10.765 2.192 1.00 97.56 333 GLU A O 1
ATOM 2772 N N . MET A 1 334 ? -13.545 9.628 1.775 1.00 97.81 334 MET A N 1
ATOM 2773 C CA . MET A 1 334 ? -13.911 8.484 2.608 1.00 97.81 334 MET A CA 1
ATOM 2774 C C . MET A 1 334 ? -14.066 8.852 4.076 1.00 97.81 334 MET A C 1
ATOM 2776 O O . MET A 1 334 ? -15.037 8.460 4.719 1.00 97.81 334 MET A O 1
ATOM 2780 N N . ARG A 1 335 ? -13.122 9.628 4.618 1.00 97.94 335 ARG A N 1
ATOM 2781 C CA . ARG A 1 335 ? -13.204 10.102 6.006 1.00 97.94 335 ARG A CA 1
ATOM 2782 C C . ARG A 1 335 ? -14.408 11.016 6.206 1.00 97.94 335 ARG A C 1
ATOM 2784 O O . ARG A 1 335 ? -15.017 10.981 7.269 1.00 97.94 335 ARG A O 1
ATOM 2791 N N . TYR A 1 336 ? -14.759 11.815 5.198 1.00 97.38 336 TYR A N 1
ATOM 2792 C CA . TYR A 1 336 ? -15.978 12.610 5.229 1.00 97.38 336 TYR A CA 1
ATOM 2793 C C . TYR A 1 336 ? -17.218 11.713 5.312 1.00 97.38 336 TYR A C 1
ATOM 2795 O O . TYR A 1 336 ? -18.022 11.916 6.215 1.00 97.38 336 TYR A O 1
ATOM 2803 N N . LEU A 1 337 ? -17.364 10.716 4.430 1.00 97.62 337 LEU A N 1
ATOM 2804 C CA . LEU A 1 337 ? -18.538 9.832 4.425 1.00 97.62 337 LEU A CA 1
ATOM 2805 C C . LEU A 1 337 ? -18.700 9.075 5.747 1.00 97.62 337 LEU A C 1
ATOM 2807 O O . LEU A 1 337 ? -19.800 9.018 6.283 1.00 97.62 337 LEU A O 1
ATOM 2811 N N . LEU A 1 338 ? -17.603 8.558 6.305 1.00 96.75 338 LEU A N 1
ATOM 2812 C CA . LEU A 1 338 ? -17.613 7.842 7.585 1.00 96.75 338 LEU A CA 1
ATOM 2813 C C . LEU A 1 338 ? -18.049 8.716 8.771 1.00 96.75 338 LEU A C 1
ATOM 2815 O O . LEU A 1 338 ? -18.640 8.206 9.713 1.00 96.75 338 LEU A O 1
ATOM 2819 N N . ASN A 1 339 ? -17.783 10.023 8.727 1.00 94.69 339 ASN A N 1
ATOM 2820 C CA . ASN A 1 339 ? -18.192 10.960 9.779 1.00 94.69 339 ASN A CA 1
ATOM 2821 C C . ASN A 1 339 ? -19.661 11.410 9.681 1.00 94.69 339 ASN A C 1
ATOM 2823 O O . ASN A 1 339 ? -20.127 12.106 10.579 1.00 94.69 339 ASN A O 1
ATOM 2827 N N . HIS A 1 340 ? -20.358 11.084 8.591 1.00 91.69 340 HIS A N 1
ATOM 2828 C CA . HIS A 1 340 ? -21.733 11.526 8.322 1.00 91.69 340 HIS A CA 1
ATOM 2829 C C . HIS A 1 340 ? -22.682 10.338 8.077 1.00 91.69 340 HIS A C 1
ATOM 2831 O O . HIS A 1 340 ? -23.679 10.497 7.370 1.00 91.69 340 HIS A O 1
ATOM 2837 N N . GLN A 1 341 ? -22.340 9.155 8.604 1.00 73.75 341 GLN A N 1
ATOM 2838 C CA . GLN A 1 341 ? -23.205 7.971 8.584 1.00 73.75 341 GLN A CA 1
ATOM 2839 C C . GLN A 1 341 ? -24.271 7.997 9.669 1.00 73.75 341 GLN A C 1
ATOM 2841 O O . GLN A 1 341 ? -23.983 8.530 10.765 1.00 73.75 341 GLN A O 1
#

Foldseek 3Di:
DVVVVVVVVVVCCVVPVVLQVLLVVPQDPLVVVLVVLLVVLPPDDDPLSVCLNPQVSLLSSLLSQLLNQQSHPDDDLVVSLVVLVPDDLLNSLSNLLSVLLNLLSNLVVDQLSQVSSVVSSVVNPPLNLLSSLLSNLLNCCVVPNLQAVVCCSNLVPHDLQRNLSSLLSVLLCCLQPVCVVPLVSLVSLVSDDPLSSLSSLLSVLLNLCSNVSVDLVSSLVSLVPDDPVSSLSSLLNVLLNCLQSVVLVLVVSVVSLVVHPPVNSLSSLLSNLVNLLSSCSNPVVVSVVSLVVDDPVSSVSSVVSVVLLVVQVVVLVVDPPPVHRNVSSSSVSSSVVSVVD

pLDDT: mean 93.33, std 9.57, range [51.28, 98.94]

Secondary structure (DSSP, 8-state):
-HHHHHHHHHHHIIIIIHHHHHHHHT---HHHHHHHHHHHHTT---HHHHHHHHHHHHHHHHHHHHHHHHSSSS--HHHHHHHHHTS-HHHHHHHHHHHHHHHHHHHTTSTTHHHHHHHHHHHH-GGGHHHHHHHHHHHHHHHHTT-HHHHHHHHTTS-TTTTTHHHHHHHHHHHHHTTTT-TTGGGGGGGS-HHHHHHHHHHHHHHHHHHTTT-HHHHHHHHHTS-HHHHHHHHHHHHHHHHHHTGGGHHHHHHHHHHS-HHHHHHHHHHHHHHHHHHHHH-HHHHHHHHTTS-HHHHHHHHHHHHHHHHHHHHHTT----SS-HHHHHHHHHHHHHTT-

Organism: NCBI:txid375489